Protein AF-A0A8X8BK39-F1 (afdb_monomer_lite)

InterPro domains:
  IPR001594 Palmitoyltransferase, DHHC domain [PF01529] (26-144)
  IPR039859 Palmitoyltransferase PFA4/ZDHHC16/ZDHHC20/ERF2-like [PTHR22883] (21-181)

Sequence (196 aa):
MLKTHKKRDVTLLSEEDTLCCCEYVDQHGQKNHVMACCCDCEELDQVCDRINNCVGQANHCAFLLTLFFFLMTSVYGIILTLGSICRGQSVLFALFYCPRVYDQYSSALCFTCTWYSTIVTAGVLHLFVIQLINVSYNVTEREARIALRQKTARKYLWGLIIDTGLYNLGFSHNWREFLTMSVSAFPSKLSLEDVV

pLDDT: mean 70.31, std 21.0, range [28.91, 97.0]

Secondary structure (DSSP, 8-state):
--------------------TTEEE-TTS-EEETTTTS---S-THHHHHHHHHT--TTTHHHHHHHHHHHHHHHHHHHHHHHHHHSTTS-HHHHHH--GGGGGSHHHHHHHHHHHHHHHHHHHHHHHHHHHHHHHHTT--HHHHHHHHHTT-PEEEGGGTEEE-SSS---HHHHHHHHHHHHHHHS-----TTS--

Structure (mmCIF, N/CA/C/O backbone):
data_AF-A0A8X8BK39-F1
#
_entry.id   AF-A0A8X8BK39-F1
#
loop_
_atom_site.group_PDB
_atom_site.id
_atom_site.type_symbol
_atom_site.label_atom_id
_atom_site.label_alt_id
_atom_site.label_comp_id
_atom_site.label_asym_id
_atom_site.label_entity_id
_atom_site.label_seq_id
_atom_site.pdbx_PDB_ins_code
_atom_site.Cartn_x
_atom_site.Cartn_y
_atom_site.Cartn_z
_atom_site.occupancy
_atom_site.B_iso_or_equiv
_atom_site.auth_seq_id
_atom_site.auth_comp_id
_atom_site.auth_asym_id
_atom_site.auth_atom_id
_atom_site.pdbx_PDB_model_num
ATOM 1 N N . MET A 1 1 ? 31.135 29.394 57.870 1.00 36.16 1 MET A N 1
ATOM 2 C CA . MET A 1 1 ? 30.561 28.636 56.741 1.00 36.16 1 MET A CA 1
ATOM 3 C C . MET A 1 1 ? 29.046 28.799 56.748 1.00 36.16 1 MET A C 1
ATOM 5 O O . MET A 1 1 ? 28.439 28.555 57.776 1.00 36.16 1 MET A O 1
ATOM 9 N N . LEU A 1 2 ? 28.517 29.276 55.615 1.00 36.62 2 LEU A N 1
ATOM 10 C CA . LEU A 1 2 ? 27.159 29.130 55.057 1.00 36.62 2 LEU A CA 1
ATOM 11 C C . LEU A 1 2 ? 25.902 29.425 55.921 1.00 36.62 2 LEU A C 1
ATOM 13 O O . LEU A 1 2 ? 25.409 28.584 56.661 1.00 36.62 2 LEU A O 1
ATOM 17 N N . LYS A 1 3 ? 25.394 30.656 55.704 1.00 33.38 3 LYS A N 1
ATOM 18 C CA . LYS A 1 3 ? 23.999 31.172 55.625 1.00 33.38 3 LYS A CA 1
ATOM 19 C C . LYS A 1 3 ? 22.874 30.237 56.120 1.00 33.38 3 LYS A C 1
ATOM 21 O O . LYS A 1 3 ? 22.632 29.201 55.522 1.00 33.38 3 LYS A O 1
ATOM 26 N N . THR A 1 4 ? 22.222 30.503 57.259 1.00 31.00 4 THR A N 1
ATOM 27 C CA . THR A 1 4 ? 21.077 31.425 57.517 1.00 31.00 4 THR A CA 1
ATOM 28 C C . THR A 1 4 ? 19.768 31.139 56.759 1.00 31.00 4 THR A C 1
ATOM 30 O O . THR A 1 4 ? 19.690 31.407 55.569 1.00 31.00 4 THR A O 1
ATOM 33 N N . HIS A 1 5 ? 18.741 30.759 57.543 1.00 31.53 5 HIS A N 1
ATOM 34 C CA . HIS A 1 5 ? 17.368 31.316 57.611 1.00 31.53 5 HIS A CA 1
ATOM 35 C C . HIS A 1 5 ? 16.492 31.341 56.332 1.00 31.53 5 HIS A C 1
ATOM 37 O O . HIS A 1 5 ? 16.869 31.918 55.329 1.00 31.53 5 HIS A O 1
ATOM 43 N N . LYS A 1 6 ? 15.295 30.731 56.274 1.00 34.25 6 LYS A N 1
ATOM 44 C CA . LYS A 1 6 ? 14.023 30.956 57.022 1.00 34.25 6 LYS A CA 1
ATOM 45 C C . LYS A 1 6 ? 12.941 31.528 56.080 1.00 34.25 6 LYS A C 1
ATOM 47 O O . LYS A 1 6 ? 12.906 32.722 55.838 1.00 34.25 6 LYS A O 1
ATOM 52 N N . LYS A 1 7 ? 12.019 30.654 55.660 1.00 39.25 7 LYS A N 1
ATOM 53 C CA . LYS A 1 7 ? 10.546 30.814 55.575 1.00 39.25 7 LYS A CA 1
ATOM 54 C C . LYS A 1 7 ? 9.969 32.215 55.247 1.00 39.25 7 LYS A C 1
ATOM 56 O O . LYS A 1 7 ? 9.829 33.018 56.175 1.00 39.25 7 LYS A O 1
ATOM 61 N N . ARG A 1 8 ? 9.430 32.413 54.031 1.00 32.84 8 ARG A N 1
ATOM 62 C CA . ARG A 1 8 ? 8.030 32.848 53.776 1.00 32.84 8 ARG A CA 1
ATOM 63 C C . ARG A 1 8 ? 7.672 32.921 52.283 1.00 32.84 8 ARG A C 1
ATOM 65 O O . ARG A 1 8 ? 8.540 33.043 51.437 1.00 32.84 8 ARG A O 1
ATOM 72 N N . ASP A 1 9 ? 6.369 32.809 52.089 1.00 42.69 9 ASP A N 1
ATOM 73 C CA . ASP A 1 9 ? 5.518 32.724 50.904 1.00 42.69 9 ASP A CA 1
ATOM 74 C C . ASP A 1 9 ? 5.487 33.995 50.015 1.00 42.69 9 ASP A C 1
ATOM 76 O O . ASP A 1 9 ? 5.831 35.082 50.483 1.00 42.69 9 ASP A O 1
ATOM 80 N N . VAL A 1 10 ? 4.916 33.814 48.813 1.00 37.22 10 VAL A N 1
ATOM 81 C CA . VAL A 1 10 ? 4.346 34.770 47.835 1.00 37.22 10 VAL A CA 1
ATOM 82 C C . VAL A 1 10 ? 5.212 35.186 46.624 1.00 37.22 10 VAL A C 1
ATOM 84 O O . VAL A 1 10 ? 6.304 35.733 46.766 1.00 37.22 10 VAL A O 1
ATOM 87 N N . THR A 1 11 ? 4.573 35.085 45.439 1.00 28.91 11 THR A N 1
ATOM 88 C CA . THR A 1 11 ? 4.842 35.714 44.112 1.00 28.91 11 THR A CA 1
ATOM 89 C C . THR A 1 11 ? 5.665 34.852 43.137 1.00 28.91 11 THR A C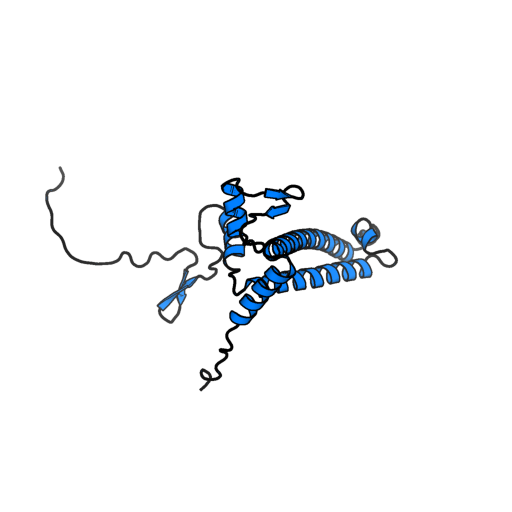 1
ATOM 91 O O . THR A 1 11 ? 6.872 34.724 43.282 1.00 28.91 11 THR A O 1
ATOM 94 N N . LEU A 1 12 ? 5.009 34.106 42.231 1.00 43.03 12 LEU A N 1
ATOM 95 C CA . LEU A 1 12 ? 4.824 34.480 40.811 1.00 43.03 12 LEU A CA 1
ATOM 96 C C . LEU A 1 12 ? 6.140 34.896 40.133 1.00 43.03 12 LEU A C 1
ATOM 98 O O . LEU A 1 12 ? 6.618 35.993 40.405 1.00 43.03 12 LEU A O 1
ATOM 102 N N . LEU A 1 13 ? 6.664 34.048 39.234 1.00 32.44 13 LEU A N 1
ATOM 103 C CA . LEU A 1 13 ? 7.029 34.377 37.842 1.00 32.44 13 LEU A CA 1
ATOM 104 C C . LEU A 1 13 ? 7.823 33.225 37.176 1.00 32.44 13 LEU A C 1
ATOM 106 O O . LEU A 1 13 ? 8.842 32.780 37.695 1.00 32.44 13 LEU A O 1
ATOM 110 N N . SER A 1 14 ? 7.321 32.822 36.001 1.00 30.62 14 SER A N 1
ATOM 111 C CA . SER A 1 14 ? 7.972 32.118 34.880 1.00 30.62 14 SER A CA 1
ATOM 112 C C . SER A 1 14 ? 8.456 30.666 35.060 1.00 30.62 14 SER A C 1
ATOM 114 O O . SER A 1 14 ? 9.654 30.403 35.069 1.00 30.62 14 SER A O 1
ATOM 116 N N . GLU A 1 15 ? 7.514 29.717 35.040 1.00 34.81 15 GLU A N 1
ATOM 117 C CA . GLU A 1 15 ? 7.699 28.413 34.361 1.00 34.81 15 GLU A CA 1
ATOM 118 C C . GLU A 1 15 ? 7.067 28.455 32.951 1.00 34.81 15 GLU A C 1
ATOM 120 O O . GLU A 1 15 ? 6.523 27.473 32.453 1.00 34.81 15 GLU A O 1
ATOM 125 N N . GLU A 1 16 ? 7.093 29.623 32.305 1.00 45.28 16 GLU A N 1
ATOM 126 C CA . GLU A 1 16 ? 6.725 29.765 30.899 1.00 45.28 16 GLU A CA 1
ATOM 127 C C . GLU A 1 16 ? 8.001 29.880 30.061 1.00 45.28 16 GLU A C 1
ATOM 129 O O . GLU A 1 16 ? 8.897 30.657 30.381 1.00 45.28 16 GLU A O 1
ATOM 134 N N . ASP A 1 17 ? 8.029 29.092 28.985 1.00 43.38 17 ASP A N 1
ATOM 135 C CA . ASP A 1 17 ? 8.936 29.170 27.833 1.00 43.38 17 ASP A CA 1
ATOM 136 C C . ASP A 1 17 ? 10.216 28.336 27.867 1.00 43.38 17 ASP A C 1
ATOM 138 O O . ASP A 1 17 ? 11.321 28.818 27.633 1.00 43.38 17 ASP A O 1
ATOM 142 N N . THR A 1 18 ? 10.053 27.017 27.992 1.00 45.38 18 THR A N 1
ATOM 143 C CA . THR A 1 18 ? 10.965 26.103 27.283 1.00 45.38 18 THR A CA 1
ATOM 144 C C . THR A 1 18 ? 10.217 25.513 26.087 1.00 45.38 18 THR A C 1
ATOM 146 O O . THR A 1 18 ? 9.320 24.698 26.270 1.00 45.38 18 THR A O 1
ATOM 149 N N . LEU A 1 19 ? 10.522 25.979 24.870 1.00 48.16 19 LEU A N 1
ATOM 150 C CA . LEU A 1 19 ? 9.971 25.413 23.630 1.00 48.16 19 LEU A CA 1
ATOM 151 C C . LEU A 1 19 ? 10.627 24.049 23.324 1.00 48.16 19 LEU A C 1
ATOM 153 O O . LEU A 1 19 ? 11.840 23.904 23.499 1.00 48.16 19 LEU A O 1
ATOM 157 N N . CYS A 1 20 ? 9.857 23.069 22.822 1.00 52.06 20 CYS A N 1
ATOM 158 C CA . CYS A 1 20 ? 10.411 21.826 22.240 1.00 52.06 20 CYS A CA 1
ATOM 159 C C . CYS A 1 20 ? 11.274 22.175 21.011 1.00 52.06 20 CYS A C 1
ATOM 161 O O . CYS A 1 20 ? 11.017 23.164 20.326 1.00 52.06 20 CYS A O 1
ATOM 163 N N . CYS A 1 21 ? 12.246 21.331 20.648 1.00 53.03 21 CYS A N 1
ATOM 164 C CA . CYS A 1 21 ? 13.162 21.546 19.511 1.00 53.03 21 CYS A CA 1
ATOM 165 C C . CYS A 1 21 ? 12.471 21.746 18.140 1.00 53.03 21 CYS A C 1
ATOM 167 O O . CYS A 1 21 ? 13.137 22.053 17.153 1.00 53.03 21 CYS A O 1
ATOM 169 N N . CYS A 1 22 ? 11.156 21.518 18.056 1.00 54.38 22 CYS A N 1
ATOM 170 C CA . CYS A 1 22 ? 10.346 21.636 16.844 1.00 54.38 22 CYS A CA 1
ATOM 171 C C . CYS A 1 22 ? 9.168 22.616 16.985 1.00 54.38 22 CYS A C 1
ATOM 173 O O . CYS A 1 22 ? 8.328 22.666 16.085 1.00 54.38 22 CYS A O 1
ATOM 175 N N . GLU A 1 23 ? 9.074 23.353 18.093 1.00 59.66 23 GLU A N 1
ATOM 176 C CA . GLU A 1 23 ? 8.097 24.428 18.284 1.00 59.66 23 GLU A CA 1
ATOM 177 C C . GLU A 1 23 ? 8.639 25.760 17.757 1.00 59.66 23 GLU A C 1
ATOM 179 O O . GLU A 1 23 ? 9.826 26.063 17.871 1.00 59.66 23 GLU A O 1
ATOM 184 N N . TYR A 1 24 ? 7.755 26.576 17.197 1.00 62.25 24 TYR A N 1
ATOM 185 C CA . TYR A 1 24 ? 7.993 27.966 16.843 1.00 62.25 24 TYR A CA 1
ATOM 186 C C . TYR A 1 24 ? 6.774 28.797 17.243 1.00 62.25 24 TYR A C 1
ATOM 188 O O . TYR A 1 24 ? 5.648 28.306 17.257 1.00 62.25 24 TYR A O 1
ATOM 196 N N . VAL A 1 25 ? 6.993 30.064 17.575 1.00 68.38 25 VAL A N 1
ATOM 197 C CA . VAL A 1 25 ? 5.898 31.002 17.830 1.00 68.38 25 VAL A CA 1
ATOM 198 C C . VAL A 1 25 ? 5.544 31.676 16.511 1.00 68.38 25 VAL A C 1
ATOM 200 O O . VAL A 1 25 ? 6.421 32.217 15.835 1.00 68.38 25 VAL A O 1
ATOM 203 N N . ASP A 1 26 ? 4.279 31.596 16.110 1.00 60.47 26 ASP A N 1
ATOM 204 C CA . ASP A 1 26 ? 3.797 32.282 14.920 1.00 60.47 26 ASP A CA 1
ATOM 205 C C . ASP A 1 26 ? 3.714 33.804 15.147 1.00 60.47 26 ASP A C 1
ATOM 207 O O . ASP A 1 26 ? 3.864 34.323 16.254 1.00 60.47 26 ASP A O 1
ATOM 211 N N . GLN A 1 27 ? 3.460 34.553 14.079 1.00 64.19 27 GLN A N 1
ATOM 212 C CA . GLN A 1 27 ? 3.324 36.014 14.135 1.00 64.19 27 GLN A CA 1
ATOM 213 C C . GLN A 1 27 ? 2.147 36.518 15.001 1.00 64.19 27 GLN A C 1
ATOM 215 O O . GLN A 1 27 ? 2.062 37.716 15.263 1.00 64.19 27 GLN A O 1
ATOM 220 N N . HIS A 1 28 ? 1.263 35.627 15.461 1.00 64.31 28 HIS A N 1
ATOM 221 C CA . HIS A 1 28 ? 0.149 35.913 16.368 1.00 64.31 28 HIS A CA 1
ATOM 222 C C . HIS A 1 28 ? 0.436 35.473 17.814 1.00 64.31 28 HIS A C 1
ATOM 224 O O . HIS A 1 28 ? -0.466 35.489 18.654 1.00 64.31 28 HIS A O 1
ATOM 230 N N . GLY A 1 29 ? 1.678 35.086 18.125 1.00 60.53 29 GLY A N 1
ATOM 231 C CA . GLY A 1 29 ? 2.077 34.681 19.470 1.00 60.53 29 GLY A CA 1
ATOM 232 C C . GLY A 1 29 ? 1.630 33.268 19.856 1.00 60.53 29 GLY A C 1
ATOM 233 O O . GLY A 1 29 ? 1.717 32.910 21.029 1.00 60.53 29 GLY A O 1
ATOM 234 N N . GLN A 1 30 ? 1.147 32.462 18.907 1.00 58.81 30 GLN A N 1
ATOM 235 C CA . GLN A 1 30 ? 0.718 31.085 19.152 1.00 58.81 30 GLN A CA 1
ATOM 236 C C . GLN A 1 30 ? 1.890 30.118 18.965 1.00 58.81 30 GLN A C 1
ATOM 238 O O . GLN A 1 30 ? 2.643 30.215 17.996 1.00 58.81 30 GLN A O 1
ATOM 243 N N . LYS A 1 31 ? 2.040 29.157 19.882 1.00 61.38 31 LYS A N 1
ATOM 244 C CA . LYS A 1 31 ? 3.043 28.089 19.773 1.00 61.38 31 LYS A CA 1
ATOM 245 C C . LYS A 1 31 ? 2.555 27.041 18.771 1.00 61.38 31 LYS A C 1
ATOM 247 O O . LYS A 1 31 ? 1.565 26.364 19.023 1.00 61.38 31 LYS A O 1
ATOM 252 N N . ASN A 1 32 ? 3.263 26.897 17.657 1.00 54.66 32 ASN A N 1
ATOM 253 C CA . ASN A 1 32 ? 3.009 25.898 16.624 1.00 54.66 32 ASN A CA 1
ATOM 254 C C . ASN A 1 32 ? 4.212 24.971 16.462 1.00 54.66 32 ASN A C 1
ATOM 256 O O . ASN A 1 32 ? 5.354 25.368 16.648 1.00 54.66 32 ASN A O 1
ATOM 260 N N . HIS A 1 33 ? 3.977 23.727 16.057 1.00 63.03 33 HIS A N 1
ATOM 261 C CA . HIS A 1 33 ? 5.058 22.794 15.746 1.00 63.03 33 HIS A CA 1
ATOM 262 C C . HIS A 1 33 ? 5.317 22.773 14.241 1.00 63.03 33 HIS A C 1
ATOM 264 O O . HIS A 1 33 ? 4.382 22.618 13.459 1.00 63.03 33 HIS A O 1
ATOM 270 N N . VAL A 1 34 ? 6.584 22.848 13.826 1.00 56.12 34 VAL A N 1
ATOM 271 C CA . VAL A 1 34 ? 6.980 22.709 12.410 1.00 56.12 34 VAL A CA 1
ATOM 272 C C . VAL A 1 34 ? 6.613 21.316 11.881 1.00 56.12 34 VAL A C 1
ATOM 274 O O . VAL A 1 34 ? 6.253 21.160 10.718 1.00 56.12 34 VAL A O 1
ATOM 277 N N . MET A 1 35 ? 6.673 20.299 12.750 1.00 49.22 35 MET A N 1
ATOM 278 C CA . MET A 1 35 ? 6.312 18.918 12.435 1.00 49.22 35 MET A CA 1
ATOM 279 C C . MET A 1 35 ? 5.846 18.200 13.710 1.00 49.22 35 MET A C 1
ATOM 281 O O . MET A 1 35 ? 6.615 17.499 14.368 1.00 49.22 35 MET A O 1
ATOM 285 N N . ALA A 1 36 ? 4.572 18.373 14.077 1.00 50.47 36 ALA A N 1
ATOM 286 C CA . ALA A 1 36 ? 3.986 17.784 15.290 1.00 50.47 36 ALA A CA 1
ATOM 287 C C . ALA A 1 36 ? 4.135 16.247 15.379 1.00 50.47 36 ALA A C 1
ATOM 289 O O . ALA A 1 36 ? 4.021 15.675 16.458 1.00 50.47 36 ALA A O 1
ATOM 290 N N . CYS A 1 37 ? 4.415 15.572 14.258 1.00 43.69 37 CYS A N 1
ATOM 291 C CA . CYS A 1 37 ? 4.621 14.126 14.189 1.00 43.69 37 CYS A CA 1
ATOM 292 C C . CYS A 1 37 ? 5.998 13.655 14.708 1.00 43.69 37 CYS A C 1
ATOM 294 O O . CYS A 1 37 ? 6.165 12.458 14.929 1.00 43.69 37 CYS A O 1
ATOM 296 N N . CYS A 1 38 ? 6.969 14.561 14.904 1.00 42.16 38 CYS A N 1
ATOM 297 C CA . CYS A 1 38 ? 8.367 14.199 15.185 1.00 42.16 38 CYS A CA 1
ATOM 298 C C . CYS A 1 38 ? 8.951 14.740 16.513 1.00 42.16 38 CYS A C 1
ATOM 300 O O . CYS A 1 38 ? 10.094 14.408 16.811 1.00 42.16 38 CYS A O 1
ATOM 302 N N . CYS A 1 39 ? 8.222 15.527 17.326 1.00 42.12 39 CYS A N 1
ATOM 303 C CA . CYS A 1 39 ? 8.638 15.847 18.715 1.00 42.12 39 CYS A CA 1
ATOM 304 C C . CYS A 1 39 ? 8.053 14.773 19.647 1.00 42.12 39 CYS A C 1
ATOM 306 O O . CYS A 1 39 ? 6.898 14.903 20.049 1.00 42.12 39 CYS A O 1
ATOM 308 N N . ASP A 1 40 ? 8.794 13.698 19.931 1.00 49.03 40 ASP A N 1
ATOM 309 C CA . ASP A 1 40 ? 9.107 13.344 21.324 1.00 49.03 40 ASP A CA 1
ATOM 310 C C . ASP A 1 40 ? 10.244 12.316 21.415 1.00 49.03 40 ASP A C 1
ATOM 312 O O . ASP A 1 40 ? 10.302 11.339 20.664 1.00 49.03 40 ASP A O 1
ATOM 316 N N . CYS A 1 41 ? 11.168 12.578 22.331 1.00 48.22 41 CYS A N 1
ATOM 317 C CA . CYS A 1 41 ? 12.395 11.827 22.545 1.00 48.22 41 CYS A CA 1
ATOM 318 C C . CYS A 1 41 ? 12.182 10.728 23.595 1.00 48.22 41 CYS A C 1
ATOM 320 O O . CYS A 1 41 ? 12.683 10.858 24.701 1.00 48.22 41 CYS A O 1
ATOM 322 N N . GLU A 1 42 ? 11.496 9.638 23.245 1.00 42.12 42 GLU A N 1
ATOM 323 C CA . GLU A 1 42 ? 11.753 8.292 23.786 1.00 42.12 42 GLU A CA 1
ATOM 324 C C . GLU A 1 42 ? 10.991 7.249 22.949 1.00 42.12 42 GLU A C 1
ATOM 326 O O . GLU A 1 42 ? 9.769 7.263 22.859 1.00 42.12 42 GLU A O 1
ATOM 331 N N . GLU A 1 43 ? 11.751 6.335 22.344 1.00 38.88 43 GLU A N 1
ATOM 332 C CA . GLU A 1 43 ? 11.295 5.086 21.718 1.00 38.88 43 GLU A CA 1
ATOM 333 C C . GLU A 1 43 ? 10.514 5.196 20.390 1.00 38.88 43 GLU A C 1
ATOM 335 O O . GLU A 1 43 ? 9.330 5.512 20.301 1.00 38.88 43 GLU A O 1
ATOM 340 N N . LEU A 1 44 ? 11.213 4.793 19.327 1.00 42.56 44 LEU A N 1
ATOM 341 C CA . LEU A 1 44 ? 10.793 4.638 17.929 1.00 42.56 44 LEU A CA 1
ATOM 342 C C . LEU A 1 44 ? 9.426 3.933 17.713 1.00 42.56 44 LEU A C 1
ATOM 344 O O . LEU A 1 44 ? 8.810 4.116 16.664 1.00 42.56 44 LEU A O 1
ATOM 348 N N . ASP A 1 45 ? 8.917 3.191 18.701 1.00 45.47 45 ASP A N 1
ATOM 349 C CA . ASP A 1 45 ? 7.595 2.547 18.678 1.00 45.47 45 ASP A CA 1
ATOM 350 C C . ASP A 1 45 ? 6.430 3.550 18.809 1.00 45.47 45 ASP A C 1
ATOM 352 O O . ASP A 1 45 ? 5.375 3.362 18.196 1.00 45.47 45 ASP A O 1
ATOM 356 N N . GLN A 1 46 ? 6.611 4.663 19.531 1.00 43.84 46 GLN A N 1
ATOM 357 C CA . GLN A 1 46 ? 5.565 5.683 19.685 1.00 43.84 46 GLN A CA 1
ATOM 358 C C . GLN A 1 46 ? 5.325 6.495 18.408 1.00 43.84 46 GLN A C 1
ATOM 360 O O . GLN A 1 46 ? 4.226 7.002 18.202 1.00 43.84 46 GLN A O 1
ATOM 365 N N . VAL A 1 47 ? 6.310 6.592 17.511 1.00 45.81 47 VAL A N 1
ATOM 366 C CA . VAL A 1 47 ? 6.150 7.280 16.218 1.00 45.81 47 VAL A CA 1
ATOM 367 C C . VAL A 1 47 ? 5.210 6.493 15.301 1.00 45.81 47 VAL A C 1
ATOM 369 O O . VAL A 1 47 ? 4.356 7.083 14.638 1.00 45.81 47 VAL A O 1
ATOM 372 N N . CYS A 1 48 ? 5.300 5.159 15.312 1.00 43.56 48 CYS A N 1
ATOM 373 C CA . CYS A 1 48 ? 4.375 4.297 14.574 1.00 43.56 48 CYS A CA 1
ATOM 374 C C . CYS A 1 48 ? 2.957 4.372 15.172 1.00 43.56 48 CYS A C 1
ATOM 376 O O . CYS A 1 48 ? 1.976 4.507 14.439 1.00 43.56 48 CYS A O 1
ATOM 378 N N . ASP A 1 49 ? 2.854 4.428 16.505 1.00 40.62 49 ASP A N 1
ATOM 379 C CA . ASP A 1 49 ? 1.590 4.675 17.208 1.00 40.62 49 ASP A CA 1
ATOM 380 C C . ASP A 1 49 ? 1.007 6.057 16.923 1.00 40.62 49 ASP A C 1
ATOM 382 O O . ASP A 1 49 ? -0.210 6.203 16.907 1.00 40.62 49 ASP A O 1
ATOM 386 N N . ARG A 1 50 ? 1.836 7.082 16.710 1.00 41.50 50 ARG A N 1
ATOM 387 C CA . ARG A 1 50 ? 1.398 8.466 16.481 1.00 41.50 50 ARG A CA 1
ATOM 388 C C . ARG A 1 50 ? 0.928 8.699 15.049 1.00 41.50 50 ARG A C 1
ATOM 390 O O . ARG A 1 50 ? -0.066 9.396 14.856 1.00 41.50 50 ARG A O 1
ATOM 397 N N . ILE A 1 51 ? 1.555 8.042 14.071 1.00 40.53 51 ILE A N 1
ATOM 398 C CA . ILE A 1 51 ? 1.043 7.983 12.694 1.00 40.53 51 ILE A CA 1
ATOM 399 C C . ILE A 1 51 ? -0.361 7.350 12.677 1.00 40.53 51 ILE A C 1
ATOM 401 O O . ILE A 1 51 ? -1.246 7.871 12.000 1.00 40.53 51 ILE A O 1
ATOM 405 N N . ASN A 1 52 ? -0.606 6.305 13.481 1.00 40.72 52 ASN A N 1
ATOM 406 C CA . ASN A 1 52 ? -1.938 5.697 13.622 1.00 40.72 52 ASN A CA 1
ATOM 407 C C . ASN A 1 52 ? -2.889 6.435 14.591 1.00 40.72 52 ASN A C 1
ATOM 409 O O . ASN A 1 52 ? -4.100 6.372 14.403 1.00 40.72 52 ASN A O 1
ATOM 413 N N . ASN A 1 53 ? -2.401 7.175 15.593 1.00 41.66 53 ASN A N 1
ATOM 414 C CA . ASN A 1 53 ? -3.247 7.923 16.544 1.00 41.66 53 ASN A CA 1
ATOM 415 C C . ASN A 1 53 ? -3.797 9.242 15.974 1.00 41.66 53 ASN A C 1
ATOM 417 O O . ASN A 1 53 ? -4.774 9.764 16.508 1.00 41.66 53 ASN A O 1
ATOM 421 N N . CYS A 1 54 ? -3.225 9.785 14.893 1.00 45.50 54 CYS A N 1
ATOM 422 C CA . CYS A 1 54 ? -3.828 10.911 14.165 1.00 45.50 54 CYS A CA 1
ATOM 423 C C . CYS A 1 54 ? -4.965 10.479 13.218 1.00 45.50 54 CYS A C 1
ATOM 425 O O . CYS A 1 54 ? -5.709 11.326 12.716 1.00 45.50 54 CYS A O 1
ATOM 427 N N . VAL A 1 55 ? -5.155 9.171 13.011 1.00 48.69 55 VAL A N 1
ATOM 428 C CA . VAL A 1 55 ? -6.320 8.613 12.319 1.00 48.69 55 VAL A CA 1
ATOM 429 C C . VAL A 1 55 ? -7.454 8.432 13.335 1.00 48.69 55 VAL A C 1
ATOM 431 O O . VAL A 1 55 ? -7.779 7.331 13.769 1.00 48.69 55 VAL A O 1
ATOM 434 N N . GLY A 1 56 ? -8.050 9.545 13.767 1.00 51.06 56 GLY A N 1
ATOM 435 C CA . GLY A 1 56 ? -9.254 9.508 14.602 1.00 51.06 56 GLY A CA 1
ATOM 436 C C . GLY A 1 56 ? -10.470 8.949 13.847 1.00 51.06 56 GLY A C 1
ATOM 437 O O . GLY A 1 56 ? -10.463 8.877 12.618 1.00 51.06 56 GLY A O 1
ATOM 438 N N . GLN A 1 57 ? -11.551 8.630 14.572 1.00 51.91 57 GLN A N 1
ATOM 439 C CA . GLN A 1 57 ? -12.828 8.131 14.018 1.00 51.91 57 GLN A CA 1
ATOM 440 C C . GLN A 1 57 ? -13.343 8.968 12.827 1.00 51.91 57 GLN A C 1
ATOM 442 O O . GLN A 1 57 ? -13.940 8.433 11.897 1.00 51.91 57 GLN A O 1
ATOM 447 N N . ALA A 1 58 ? -13.062 10.276 12.831 1.00 55.47 58 ALA A N 1
ATOM 448 C CA . ALA A 1 58 ? -13.425 11.208 11.764 1.00 55.47 58 ALA A CA 1
ATOM 449 C C . ALA A 1 58 ? -12.615 11.030 10.464 1.00 55.47 58 ALA A C 1
ATOM 451 O O . ALA A 1 58 ? -13.150 11.216 9.375 1.00 55.47 58 ALA A O 1
ATOM 452 N N . ASN A 1 59 ? -11.344 10.630 10.562 1.00 66.25 59 ASN A N 1
ATOM 453 C CA . ASN A 1 59 ? -10.419 10.545 9.427 1.00 66.25 59 ASN A CA 1
ATOM 454 C C . ASN A 1 59 ? -10.126 9.102 8.994 1.00 66.25 59 ASN A C 1
ATOM 456 O O . ASN A 1 59 ? -9.467 8.900 7.977 1.00 66.25 59 ASN A O 1
ATOM 460 N N . HIS A 1 60 ? -10.618 8.091 9.722 1.00 71.25 60 HIS A N 1
ATOM 461 C CA . HIS A 1 60 ? -10.360 6.677 9.413 1.00 71.25 60 HIS A CA 1
ATOM 462 C C . HIS A 1 60 ? -10.862 6.274 8.021 1.00 71.25 60 HIS A C 1
ATOM 464 O O . HIS A 1 60 ? -10.154 5.596 7.281 1.00 71.25 60 HIS A O 1
ATOM 470 N N . CYS A 1 61 ? -12.013 6.802 7.595 1.00 74.94 61 CYS A N 1
ATOM 471 C CA . CYS A 1 61 ? -12.515 6.615 6.231 1.00 74.94 61 CYS A CA 1
ATOM 472 C C . CYS 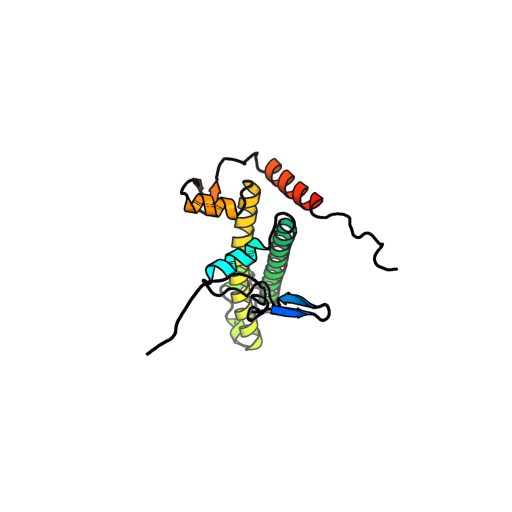A 1 61 ? -11.583 7.244 5.176 1.00 74.94 61 CYS A C 1
ATOM 474 O O . CYS A 1 61 ? -11.229 6.596 4.192 1.00 74.94 61 CYS A O 1
ATOM 476 N N . ALA A 1 62 ? -11.112 8.475 5.402 1.00 76.50 62 ALA A N 1
ATOM 477 C CA . ALA A 1 62 ? -10.170 9.144 4.503 1.00 76.50 62 ALA A CA 1
ATOM 478 C C . ALA A 1 62 ? -8.812 8.420 4.440 1.00 76.50 62 ALA A C 1
ATOM 480 O O . ALA A 1 62 ? -8.204 8.319 3.373 1.00 76.50 62 ALA A O 1
ATOM 481 N N . PHE A 1 63 ? -8.359 7.856 5.560 1.00 79.62 63 PHE A N 1
ATOM 482 C CA . PHE A 1 63 ? -7.161 7.025 5.625 1.00 79.62 63 PHE A CA 1
ATOM 483 C C . PHE A 1 63 ? -7.321 5.727 4.823 1.00 79.62 63 PHE A C 1
ATOM 485 O O . PHE A 1 63 ? -6.482 5.435 3.973 1.00 79.62 63 PHE A O 1
ATOM 492 N N . LEU A 1 64 ? -8.424 4.993 5.007 1.00 84.62 64 LEU A N 1
ATOM 493 C CA . LEU A 1 64 ? -8.738 3.799 4.212 1.00 84.62 64 LEU A CA 1
ATOM 494 C C . LEU A 1 64 ? -8.808 4.106 2.712 1.00 84.62 64 LEU A C 1
ATOM 496 O O . LEU A 1 64 ? -8.269 3.348 1.905 1.00 84.62 64 LEU A O 1
ATOM 500 N N . LEU A 1 65 ? -9.425 5.230 2.338 1.00 84.25 65 LEU 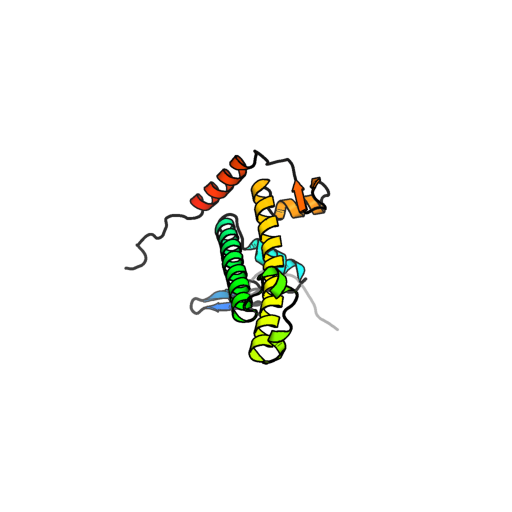A N 1
ATOM 501 C CA . LEU A 1 65 ? -9.465 5.693 0.951 1.00 84.25 65 LEU A CA 1
ATOM 502 C C . LEU A 1 65 ? -8.065 6.021 0.425 1.00 84.25 65 LEU A C 1
ATOM 504 O O . LEU A 1 65 ? -7.729 5.632 -0.689 1.00 84.25 65 LEU A O 1
ATOM 508 N N . THR A 1 66 ? -7.224 6.676 1.225 1.00 85.94 66 THR A N 1
ATOM 509 C CA . THR A 1 66 ? -5.835 6.979 0.851 1.00 85.94 66 THR A CA 1
ATOM 510 C C . THR A 1 66 ? -5.038 5.700 0.614 1.00 85.94 66 THR A C 1
ATOM 512 O O . THR A 1 66 ? -4.372 5.583 -0.412 1.00 85.94 66 THR A O 1
ATOM 515 N N . LEU A 1 67 ? -5.150 4.713 1.510 1.00 88.56 67 LEU A N 1
ATOM 516 C CA . LEU A 1 67 ? -4.523 3.402 1.334 1.00 88.56 67 LEU A CA 1
ATOM 517 C C . LEU A 1 67 ? -5.023 2.714 0.060 1.00 88.56 67 LEU A C 1
ATOM 519 O O . LEU A 1 67 ? -4.219 2.207 -0.719 1.00 88.56 67 LEU A O 1
ATOM 523 N N . PHE A 1 68 ? -6.333 2.745 -0.193 1.00 90.31 68 PHE A N 1
ATOM 524 C CA . PHE A 1 68 ? -6.920 2.184 -1.406 1.00 90.31 68 PHE A CA 1
ATOM 525 C C . PHE A 1 68 ? -6.364 2.848 -2.676 1.00 90.31 68 PHE A C 1
ATOM 527 O O . PHE A 1 68 ? -5.871 2.158 -3.568 1.00 90.31 68 PHE A O 1
ATOM 534 N N . PHE A 1 69 ? -6.375 4.180 -2.758 1.00 91.06 69 PHE A N 1
ATOM 535 C CA . PHE A 1 69 ? -5.853 4.900 -3.922 1.00 91.06 69 PHE A CA 1
ATOM 536 C C . PHE A 1 69 ? -4.341 4.720 -4.095 1.00 91.06 69 PHE A C 1
ATOM 538 O O . PHE A 1 69 ? -3.868 4.558 -5.222 1.00 91.06 69 PHE A O 1
ATOM 545 N N . PHE A 1 70 ? -3.576 4.687 -3.004 1.00 92.38 70 PHE A N 1
ATOM 546 C CA . PHE A 1 70 ? -2.146 4.396 -3.049 1.00 92.38 70 PHE A CA 1
ATOM 547 C C . PHE A 1 70 ? -1.874 2.997 -3.616 1.00 92.38 70 PHE A C 1
ATOM 549 O O . PHE A 1 70 ? -1.004 2.834 -4.472 1.00 92.38 70 PHE A O 1
ATOM 556 N N . LEU A 1 71 ? -2.641 1.987 -3.194 1.00 9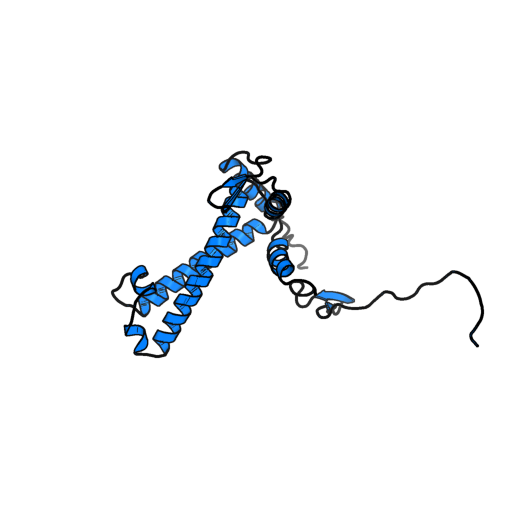6.12 71 LEU A N 1
ATOM 557 C CA . LEU A 1 71 ? -2.525 0.626 -3.718 1.00 96.12 71 LEU A CA 1
ATOM 558 C C . LEU A 1 71 ? -2.867 0.567 -5.206 1.00 96.12 71 LEU A C 1
ATOM 560 O O . LEU A 1 71 ? -2.098 0.007 -5.984 1.00 96.12 71 LEU A O 1
ATOM 564 N N . MET A 1 72 ? -3.973 1.188 -5.618 1.00 95.69 72 MET A N 1
ATOM 565 C CA . MET A 1 72 ? -4.385 1.213 -7.023 1.00 95.69 72 MET A CA 1
ATOM 566 C C . MET A 1 72 ? -3.338 1.887 -7.915 1.00 95.69 72 MET A C 1
ATOM 568 O O . MET A 1 72 ? -2.970 1.342 -8.956 1.00 95.69 72 MET A O 1
ATOM 572 N N . THR A 1 73 ? -2.820 3.046 -7.501 1.00 95.38 73 THR A N 1
ATOM 573 C CA . THR A 1 73 ? -1.799 3.780 -8.264 1.00 95.38 73 THR A CA 1
ATOM 574 C C . THR A 1 73 ? -0.468 3.034 -8.309 1.00 95.38 73 THR A C 1
ATOM 576 O O . THR A 1 73 ? 0.135 2.939 -9.377 1.00 95.38 73 THR A O 1
ATOM 579 N N . SER A 1 74 ? -0.039 2.437 -7.195 1.00 96.25 74 SER A N 1
ATOM 580 C CA . SER A 1 74 ? 1.208 1.667 -7.133 1.00 96.25 74 SER A CA 1
ATOM 581 C C . SER A 1 74 ? 1.143 0.404 -7.991 1.00 96.25 74 SER A C 1
ATOM 583 O O . SER A 1 74 ? 2.054 0.149 -8.778 1.00 96.25 74 SER A O 1
ATOM 585 N N . VAL A 1 75 ? 0.043 -0.355 -7.918 1.00 96.81 75 VAL A N 1
ATOM 586 C CA . VAL A 1 75 ? -0.176 -1.542 -8.762 1.00 96.81 75 VAL A CA 1
ATOM 587 C C . VAL A 1 75 ? -0.204 -1.156 -10.240 1.00 96.81 75 VAL A C 1
ATOM 589 O O . VAL A 1 75 ? 0.459 -1.799 -11.054 1.00 96.81 75 VAL A O 1
ATOM 592 N N . TYR A 1 76 ? -0.910 -0.079 -10.593 1.00 97.00 76 TYR A N 1
ATOM 593 C CA . TYR A 1 76 ? -0.939 0.424 -11.965 1.00 97.00 76 TYR A CA 1
ATOM 594 C C . TYR A 1 76 ? 0.457 0.833 -12.459 1.00 97.00 76 TYR A C 1
ATOM 596 O O . TYR A 1 76 ? 0.854 0.448 -13.558 1.00 97.00 76 TYR A O 1
ATOM 604 N N . GLY A 1 77 ? 1.233 1.538 -11.631 1.00 96.69 77 GLY A N 1
ATOM 605 C CA . GLY A 1 77 ? 2.613 1.914 -11.934 1.00 96.69 77 GLY A CA 1
ATOM 606 C C . GLY A 1 77 ? 3.525 0.704 -12.157 1.00 96.69 77 GLY A C 1
ATOM 607 O O . GLY A 1 77 ? 4.266 0.674 -13.136 1.00 96.69 77 GLY A O 1
ATOM 608 N N . ILE A 1 78 ? 3.430 -0.326 -11.311 1.00 96.81 78 ILE A N 1
ATOM 609 C CA . ILE A 1 78 ? 4.192 -1.578 -11.462 1.00 96.81 78 ILE A CA 1
ATOM 610 C C . ILE A 1 78 ? 3.839 -2.273 -12.785 1.00 96.81 78 ILE A C 1
ATOM 612 O O . ILE A 1 78 ? 4.735 -2.664 -13.536 1.00 96.81 78 ILE A O 1
ATOM 616 N N . ILE A 1 79 ? 2.544 -2.389 -13.099 1.00 96.19 79 ILE A N 1
ATOM 617 C CA . ILE A 1 79 ? 2.058 -3.010 -14.340 1.00 96.19 79 ILE A CA 1
ATOM 618 C C . ILE A 1 79 ? 2.571 -2.252 -15.567 1.00 96.19 79 ILE A C 1
ATOM 620 O O . ILE A 1 79 ? 3.092 -2.874 -16.496 1.00 96.19 79 ILE A O 1
ATOM 624 N N . LEU A 1 80 ? 2.449 -0.922 -15.573 1.00 96.62 80 LEU A N 1
ATOM 625 C CA . LEU A 1 80 ? 2.914 -0.084 -16.677 1.00 96.62 80 LEU A CA 1
ATOM 626 C C . LEU A 1 80 ? 4.425 -0.186 -16.874 1.00 96.62 80 LEU A C 1
ATOM 628 O O . LEU A 1 80 ? 4.884 -0.392 -18.000 1.00 96.62 80 LEU A O 1
ATOM 632 N N . THR A 1 81 ? 5.201 -0.066 -15.796 1.00 96.25 81 THR A N 1
ATOM 633 C CA . THR A 1 81 ? 6.662 -0.103 -15.880 1.00 96.25 81 THR A CA 1
ATOM 634 C C . THR A 1 81 ? 7.134 -1.457 -16.400 1.00 96.25 81 THR A C 1
ATOM 636 O O . THR A 1 81 ? 7.871 -1.497 -17.388 1.00 96.25 81 THR A O 1
ATOM 639 N N . LEU A 1 82 ? 6.638 -2.569 -15.845 1.00 95.31 82 LEU A N 1
ATOM 640 C CA . LEU A 1 82 ? 6.981 -3.913 -16.328 1.00 95.31 82 LEU A CA 1
ATOM 641 C C . LEU A 1 82 ? 6.533 -4.144 -17.771 1.00 95.31 82 LEU A C 1
ATOM 643 O O . LEU A 1 82 ? 7.303 -4.680 -18.563 1.00 95.31 82 LEU A O 1
ATOM 647 N N . GLY A 1 83 ? 5.333 -3.695 -18.145 1.00 93.81 83 GLY A N 1
ATOM 648 C CA . GLY A 1 83 ? 4.847 -3.800 -19.521 1.00 93.81 83 GLY A CA 1
ATOM 649 C C . GLY A 1 83 ? 5.695 -3.008 -20.523 1.00 93.81 83 GLY A C 1
ATOM 650 O O . GLY A 1 83 ? 5.847 -3.425 -21.674 1.00 93.81 83 GLY A O 1
ATOM 651 N N . SER A 1 84 ? 6.282 -1.886 -20.094 1.00 93.94 84 SER A N 1
ATOM 652 C CA . SER A 1 84 ? 7.132 -1.056 -20.952 1.00 93.94 84 SER A CA 1
ATOM 653 C C . SER A 1 84 ? 8.533 -1.640 -21.160 1.00 93.94 84 SER A C 1
ATOM 655 O O . SER A 1 84 ? 9.021 -1.636 -22.292 1.00 93.94 84 SER A O 1
ATOM 657 N N . ILE A 1 85 ? 9.155 -2.176 -20.103 1.00 94.50 85 ILE A N 1
ATOM 658 C CA . ILE A 1 85 ? 10.547 -2.652 -20.136 1.00 94.50 85 ILE A CA 1
ATOM 659 C C . ILE A 1 85 ? 10.616 -4.128 -20.570 1.00 94.50 85 ILE A C 1
ATOM 661 O O . ILE A 1 85 ? 11.501 -4.512 -21.333 1.00 94.50 85 ILE A O 1
ATOM 665 N N . CYS A 1 86 ? 9.652 -4.956 -20.158 1.00 92.81 86 CYS A N 1
ATOM 666 C CA . CYS A 1 86 ? 9.605 -6.398 -20.426 1.00 92.81 86 CYS A CA 1
ATOM 667 C C . CYS A 1 86 ? 8.503 -6.747 -21.436 1.00 92.81 86 CYS A C 1
ATOM 669 O O . CYS A 1 86 ? 7.550 -7.474 -21.146 1.00 92.81 86 CYS A O 1
ATOM 671 N N . ARG A 1 87 ? 8.633 -6.220 -22.660 1.00 89.50 87 ARG A N 1
ATOM 672 C CA . ARG A 1 87 ? 7.659 -6.457 -23.738 1.00 89.50 87 ARG A CA 1
ATOM 673 C C . ARG A 1 87 ? 7.525 -7.947 -24.076 1.00 89.50 87 ARG A C 1
ATOM 675 O O . ARG A 1 87 ? 8.518 -8.625 -24.330 1.00 89.50 87 ARG A O 1
ATOM 682 N N . GLY A 1 88 ? 6.279 -8.420 -24.158 1.00 86.25 88 GLY A N 1
ATOM 683 C CA . GLY A 1 88 ? 5.936 -9.776 -24.610 1.00 86.25 88 GLY A CA 1
ATOM 684 C C . GLY A 1 88 ? 5.930 -10.854 -23.521 1.00 86.25 88 GLY A C 1
ATOM 685 O O . GLY A 1 88 ? 5.686 -12.015 -23.835 1.00 86.25 88 GLY A O 1
ATOM 686 N N . GLN A 1 89 ? 6.168 -10.495 -22.257 1.00 89.38 89 GLN A N 1
ATOM 687 C CA . GLN A 1 89 ? 6.027 -11.397 -21.111 1.00 89.38 89 GLN A CA 1
ATOM 688 C C . GLN A 1 89 ? 4.819 -11.009 -20.255 1.00 89.38 89 GLN A C 1
ATOM 690 O O . GLN A 1 89 ? 4.363 -9.866 -20.270 1.00 89.38 89 GLN A O 1
ATOM 695 N N . SER A 1 90 ? 4.291 -11.970 -19.493 1.00 92.06 90 SER A N 1
ATOM 696 C CA . SER A 1 90 ? 3.289 -11.654 -18.474 1.00 92.06 90 SER A CA 1
ATOM 697 C C . SER A 1 90 ? 3.927 -10.812 -17.366 1.00 92.06 90 SER A C 1
ATOM 699 O O . SER A 1 90 ? 5.065 -11.062 -16.973 1.00 92.06 90 SER A O 1
ATOM 701 N N . VAL A 1 91 ? 3.188 -9.836 -16.836 1.00 91.50 91 VAL A N 1
ATOM 702 C CA . VAL A 1 91 ? 3.678 -8.925 -15.784 1.00 91.50 91 VAL A CA 1
ATOM 703 C C . VAL A 1 91 ? 4.155 -9.696 -14.549 1.00 91.50 91 VAL A C 1
ATOM 705 O O . VAL A 1 91 ? 5.184 -9.360 -13.975 1.00 91.50 91 VAL A O 1
ATOM 708 N N . LEU A 1 92 ? 3.450 -10.772 -14.180 1.00 91.25 92 LEU A N 1
ATOM 709 C CA . LEU A 1 92 ? 3.829 -11.623 -13.051 1.00 91.25 92 LEU A CA 1
ATOM 710 C C . LEU A 1 92 ? 5.185 -12.292 -13.265 1.00 91.25 92 LEU A C 1
ATOM 712 O O . LEU A 1 92 ? 6.008 -12.288 -12.361 1.00 91.25 92 LEU A O 1
ATOM 716 N N . PHE A 1 93 ? 5.440 -12.844 -14.452 1.00 92.88 93 PHE A N 1
ATOM 717 C CA . PHE A 1 93 ? 6.736 -13.449 -14.749 1.00 92.88 93 PHE A CA 1
ATOM 718 C C . PHE A 1 93 ? 7.836 -12.388 -14.851 1.00 92.88 93 PHE A C 1
ATOM 720 O O . PHE A 1 93 ? 8.912 -12.559 -14.280 1.00 92.88 93 PHE A O 1
ATOM 727 N N . ALA A 1 94 ? 7.533 -11.267 -15.512 1.00 92.38 94 ALA A N 1
ATOM 728 C CA . ALA A 1 94 ? 8.447 -10.144 -15.668 1.00 92.38 94 ALA A CA 1
ATOM 729 C C . ALA A 1 94 ? 8.903 -9.572 -14.318 1.00 92.38 94 ALA A C 1
ATOM 731 O O . ALA A 1 94 ? 10.058 -9.182 -14.199 1.00 92.38 94 ALA A O 1
ATOM 732 N N . LEU A 1 95 ? 8.039 -9.573 -13.295 1.00 94.12 95 LEU A N 1
ATOM 733 C CA . LEU A 1 95 ? 8.377 -9.134 -11.939 1.00 94.12 95 LEU A CA 1
ATOM 734 C C . LEU A 1 95 ? 9.512 -9.960 -11.309 1.00 94.12 95 LEU A C 1
ATOM 736 O O . LEU A 1 95 ? 10.320 -9.414 -10.562 1.00 94.12 95 LEU A O 1
ATOM 740 N N . PHE A 1 96 ? 9.575 -11.262 -11.598 1.00 93.69 96 PHE A N 1
ATOM 741 C CA . PHE A 1 96 ? 10.587 -12.153 -11.026 1.00 93.69 96 PHE A CA 1
ATOM 742 C C . PHE A 1 96 ? 11.815 -12.311 -11.919 1.00 93.69 96 PHE A C 1
ATOM 744 O O . PHE A 1 96 ? 12.916 -12.517 -11.408 1.00 93.69 96 PHE A O 1
ATOM 751 N N . TYR A 1 97 ? 11.647 -12.253 -13.243 1.00 92.50 97 TYR A N 1
ATOM 752 C CA . TYR A 1 97 ? 12.735 -12.538 -14.167 1.00 92.50 97 TYR A CA 1
ATOM 753 C C . TYR A 1 97 ? 12.590 -11.817 -15.509 1.00 92.50 97 TYR A C 1
ATOM 755 O O . TYR A 1 97 ? 11.737 -12.152 -16.330 1.00 92.50 97 TYR A O 1
ATOM 763 N N . CYS A 1 98 ? 13.492 -10.868 -15.766 1.00 92.94 98 CYS A N 1
ATOM 764 C CA . CYS A 1 98 ? 13.590 -10.167 -17.042 1.00 92.94 98 CYS A CA 1
ATOM 765 C C . CYS A 1 98 ? 15.043 -9.703 -17.285 1.00 92.94 98 CYS A C 1
ATOM 767 O O . CYS A 1 98 ? 15.398 -8.572 -16.976 1.00 92.94 98 CYS A O 1
ATOM 769 N N . PRO A 1 99 ? 15.934 -10.558 -17.816 1.00 91.88 99 PRO A N 1
ATOM 770 C CA . PRO A 1 99 ? 17.370 -10.257 -17.902 1.00 91.88 99 PRO A CA 1
ATOM 771 C C . PRO A 1 99 ? 17.717 -9.167 -18.930 1.00 91.88 99 PRO A C 1
ATOM 773 O O . PRO A 1 99 ? 18.724 -8.483 -18.788 1.00 91.88 99 PRO A O 1
ATOM 776 N N . ARG A 1 100 ? 16.872 -8.962 -19.949 1.00 89.19 100 ARG A N 1
ATOM 777 C CA . ARG A 1 100 ? 17.095 -7.967 -21.016 1.00 89.19 100 ARG A CA 1
ATOM 778 C C . ARG A 1 100 ? 17.102 -6.518 -20.502 1.00 89.19 100 ARG A C 1
ATOM 780 O O . ARG A 1 100 ? 17.610 -5.629 -21.173 1.00 89.19 100 ARG A O 1
ATOM 787 N N . VAL A 1 101 ? 16.567 -6.262 -19.306 1.00 94.00 101 VAL A N 1
ATOM 788 C CA . VAL A 1 101 ? 16.550 -4.912 -18.716 1.00 94.00 101 VAL A CA 1
ATOM 789 C C . VAL A 1 101 ? 17.945 -4.401 -18.353 1.00 94.00 101 VAL A C 1
ATOM 791 O O . VAL A 1 101 ? 18.121 -3.195 -18.215 1.00 94.00 101 VAL A O 1
ATOM 794 N N . TYR A 1 102 ? 18.931 -5.295 -18.217 1.00 93.44 102 TYR A N 1
ATOM 795 C CA . TYR A 1 102 ? 20.297 -4.947 -17.825 1.00 93.44 102 TYR A CA 1
ATOM 796 C C . TYR A 1 102 ? 21.178 -4.470 -18.988 1.00 93.44 102 TYR A C 1
ATOM 798 O O . TYR A 1 102 ? 22.283 -3.993 -18.743 1.00 93.44 102 TYR A O 1
ATOM 806 N N . ASP A 1 103 ? 20.682 -4.516 -20.229 1.00 93.75 103 ASP A N 1
ATOM 807 C CA . ASP A 1 103 ? 21.402 -4.001 -21.404 1.00 93.75 103 ASP A CA 1
ATOM 808 C C . ASP A 1 103 ? 21.529 -2.465 -21.382 1.00 93.75 103 ASP A C 1
ATOM 810 O O . ASP A 1 103 ? 22.413 -1.891 -22.017 1.00 93.75 103 ASP A O 1
ATOM 814 N N . GLN A 1 104 ? 20.641 -1.778 -20.654 1.00 94.44 104 GLN A N 1
ATOM 815 C CA . GLN A 1 104 ? 20.627 -0.322 -20.519 1.00 94.44 104 GLN A CA 1
ATOM 816 C C . GLN A 1 104 ? 20.475 0.083 -19.052 1.00 94.44 104 GLN A C 1
ATOM 818 O O . GLN A 1 104 ? 19.573 -0.386 -18.359 1.00 94.44 104 GLN A O 1
ATOM 823 N N . TYR A 1 105 ? 21.298 1.032 -18.595 1.00 95.12 105 TYR A N 1
ATOM 824 C CA . TYR A 1 105 ? 21.261 1.519 -17.211 1.00 95.12 105 TYR A CA 1
ATOM 825 C C . TYR A 1 105 ? 19.893 2.083 -16.798 1.00 95.12 105 TYR A C 1
ATOM 827 O O . TYR A 1 105 ? 19.445 1.846 -15.680 1.00 95.12 105 TYR A O 1
ATOM 835 N N . SER A 1 106 ? 19.204 2.794 -17.696 1.00 95.38 106 SER A N 1
ATOM 836 C CA . SER A 1 106 ? 17.866 3.346 -17.439 1.00 95.38 106 SER A CA 1
ATOM 837 C C . SER A 1 106 ? 16.844 2.249 -17.125 1.00 95.38 106 SER A C 1
ATOM 839 O O . SER A 1 106 ? 16.168 2.302 -16.101 1.00 95.38 106 SER A O 1
ATOM 841 N N . SER A 1 107 ? 16.782 1.218 -17.968 1.00 94.25 107 SER A N 1
ATOM 842 C CA . SER A 1 107 ? 15.888 0.066 -17.815 1.00 94.25 107 SER A CA 1
ATOM 843 C C . SER A 1 107 ? 16.193 -0.737 -16.548 1.00 94.25 107 SER A C 1
ATOM 845 O O . SER A 1 107 ? 15.269 -1.131 -15.834 1.00 94.25 107 SER A O 1
ATOM 847 N N . ALA A 1 108 ? 17.475 -0.911 -16.214 1.00 95.62 108 ALA A N 1
ATOM 848 C CA . ALA A 1 108 ? 17.904 -1.576 -14.986 1.00 95.62 108 ALA A CA 1
ATOM 849 C C . ALA A 1 108 ? 17.470 -0.810 -13.720 1.00 95.62 108 ALA A C 1
ATOM 851 O O . ALA A 1 108 ? 16.988 -1.418 -12.759 1.00 95.62 108 ALA A O 1
ATOM 852 N N . LEU A 1 109 ? 17.587 0.525 -13.722 1.00 95.69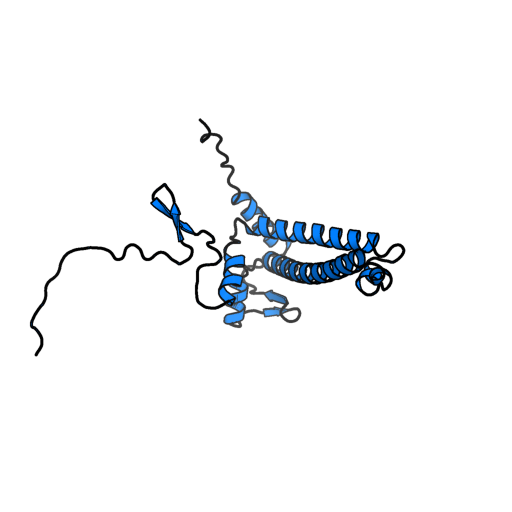 109 LEU A N 1
ATOM 853 C CA . LEU A 1 109 ? 17.124 1.375 -12.620 1.00 95.69 109 LEU A CA 1
ATOM 854 C C . LEU A 1 109 ? 15.602 1.321 -12.466 1.00 95.69 109 LEU A C 1
ATOM 856 O O . LEU A 1 109 ? 15.108 1.154 -11.351 1.00 95.69 109 LEU A O 1
ATOM 860 N N . CYS A 1 110 ? 14.852 1.405 -13.566 1.00 95.88 110 CYS A N 1
ATOM 861 C CA . CYS A 1 110 ? 13.394 1.310 -13.526 1.00 95.88 110 CYS A CA 1
ATOM 862 C C . CYS A 1 110 ? 12.916 -0.071 -13.042 1.00 95.88 110 CYS A C 1
ATOM 864 O O . CYS A 1 110 ? 11.970 -0.148 -12.254 1.00 95.88 110 CYS A O 1
ATOM 866 N N . PHE A 1 111 ? 13.587 -1.154 -13.445 1.00 95.94 111 PHE A N 1
ATOM 867 C CA . PHE A 1 111 ? 13.301 -2.503 -12.949 1.00 95.94 111 PHE A CA 1
ATOM 868 C C . PHE A 1 111 ? 13.570 -2.626 -11.441 1.00 95.94 111 PHE A C 1
ATOM 870 O O . PHE A 1 111 ? 12.724 -3.107 -10.688 1.00 95.94 111 PHE A O 1
ATOM 877 N N . THR A 1 112 ? 14.702 -2.095 -10.976 1.00 95.88 112 THR A N 1
ATOM 878 C CA . THR A 1 112 ? 15.060 -2.071 -9.550 1.00 95.88 112 THR A CA 1
ATOM 879 C C . THR A 1 112 ? 14.056 -1.255 -8.726 1.00 95.88 112 THR A C 1
ATOM 881 O O . THR A 1 112 ? 13.585 -1.710 -7.685 1.00 95.88 112 THR A O 1
ATOM 884 N N . CYS A 1 113 ? 13.662 -0.075 -9.213 1.00 95.88 113 CYS A N 1
ATOM 885 C CA . CYS A 1 113 ? 12.635 0.760 -8.588 1.00 95.88 113 CYS A CA 1
ATOM 886 C C . CYS A 1 113 ? 11.295 0.023 -8.491 1.00 95.88 113 CYS A C 1
ATOM 888 O O . CYS A 1 113 ? 10.686 0.006 -7.427 1.00 95.88 113 CYS A O 1
ATOM 890 N N . THR A 1 114 ? 10.888 -0.668 -9.558 1.00 97.00 114 THR A N 1
ATOM 891 C CA . THR A 1 114 ? 9.665 -1.483 -9.574 1.00 97.00 114 THR A CA 1
ATOM 892 C C . THR A 1 114 ? 9.675 -2.546 -8.478 1.00 97.00 114 THR A C 1
ATOM 894 O O . THR A 1 114 ? 8.650 -2.786 -7.836 1.00 97.00 114 THR A O 1
ATOM 897 N N . TRP A 1 115 ? 10.827 -3.165 -8.221 1.00 96.38 115 TRP A N 1
ATOM 898 C CA . TRP A 1 115 ? 10.951 -4.170 -7.170 1.00 96.38 115 TRP A CA 1
ATOM 899 C C . TRP A 1 115 ? 10.777 -3.562 -5.773 1.00 96.38 115 TRP A C 1
ATOM 901 O O . TRP A 1 115 ? 9.976 -4.061 -4.981 1.00 96.38 115 TRP A O 1
ATOM 911 N N . TYR A 1 116 ? 11.414 -2.419 -5.499 1.00 96.88 116 TYR A N 1
ATOM 912 C CA . TYR A 1 116 ? 11.191 -1.677 -4.252 1.00 96.88 116 TYR A CA 1
ATOM 913 C C . TYR A 1 116 ? 9.739 -1.213 -4.101 1.00 96.88 116 TYR A C 1
ATOM 915 O O . TYR A 1 116 ? 9.140 -1.401 -3.041 1.00 96.88 116 TYR A O 1
ATOM 923 N N . SER A 1 117 ? 9.134 -0.680 -5.165 1.00 96.69 117 SER A N 1
ATOM 924 C CA . SER A 1 117 ? 7.718 -0.310 -5.180 1.00 96.69 117 SER A CA 1
ATOM 925 C C . SER A 1 117 ? 6.815 -1.509 -4.897 1.00 96.69 117 SER A C 1
ATOM 927 O O . SER A 1 117 ? 5.822 -1.360 -4.192 1.00 96.69 117 SER A O 1
ATOM 929 N N . THR A 1 118 ? 7.166 -2.707 -5.370 1.00 96.75 118 THR A N 1
ATOM 930 C CA . THR A 1 118 ? 6.417 -3.942 -5.087 1.00 96.75 118 THR A CA 1
ATOM 931 C C . THR A 1 118 ? 6.480 -4.310 -3.605 1.00 96.75 118 THR A C 1
ATOM 933 O O . THR A 1 118 ? 5.448 -4.624 -3.016 1.00 96.75 118 THR A O 1
ATOM 936 N N . ILE A 1 119 ? 7.658 -4.218 -2.978 1.00 96.00 119 ILE A N 1
ATOM 937 C CA . ILE A 1 119 ? 7.831 -4.482 -1.539 1.00 96.00 119 ILE A CA 1
ATOM 938 C C . ILE A 1 119 ? 6.996 -3.499 -0.709 1.00 96.00 119 ILE A C 1
ATOM 940 O O . ILE A 1 119 ? 6.249 -3.914 0.177 1.00 96.00 119 ILE A O 1
ATOM 944 N N . VAL A 1 120 ? 7.069 -2.203 -1.029 1.00 95.38 120 VAL A N 1
ATOM 945 C CA . VAL A 1 120 ? 6.274 -1.169 -0.349 1.00 95.38 120 VAL A CA 1
ATOM 946 C C . VAL A 1 120 ? 4.778 -1.414 -0.552 1.00 95.38 120 VAL A C 1
ATOM 948 O O . VAL A 1 120 ? 4.019 -1.393 0.413 1.00 95.38 120 VAL A O 1
ATOM 951 N N . THR A 1 121 ? 4.350 -1.721 -1.779 1.00 95.12 121 THR A N 1
ATOM 952 C CA . THR A 1 121 ? 2.945 -2.029 -2.098 1.00 95.12 121 THR A CA 1
ATOM 953 C C . THR A 1 121 ? 2.442 -3.230 -1.299 1.00 95.12 121 THR A C 1
ATOM 955 O O . THR A 1 121 ? 1.335 -3.184 -0.771 1.00 95.12 121 THR A O 1
ATOM 958 N N . ALA A 1 122 ? 3.252 -4.282 -1.147 1.00 94.88 122 ALA A N 1
ATOM 959 C CA . ALA A 1 122 ? 2.902 -5.445 -0.334 1.00 94.88 122 ALA A CA 1
ATOM 960 C C . ALA A 1 122 ? 2.748 -5.088 1.157 1.00 94.88 122 ALA A C 1
ATOM 962 O O . ALA A 1 122 ? 1.793 -5.529 1.798 1.00 94.88 122 ALA A O 1
ATOM 963 N N . GLY A 1 123 ? 3.637 -4.249 1.700 1.00 92.06 123 GLY A N 1
ATOM 964 C CA . GLY A 1 123 ? 3.524 -3.742 3.071 1.00 92.06 123 GLY A CA 1
ATOM 965 C C . GLY A 1 123 ? 2.261 -2.903 3.288 1.00 92.06 123 GLY A C 1
ATOM 966 O O . GLY A 1 123 ? 1.525 -3.120 4.250 1.00 92.06 123 GLY A O 1
ATOM 967 N N . VAL A 1 124 ? 1.950 -1.999 2.356 1.00 88.44 124 VAL A N 1
ATOM 968 C CA . VAL A 1 124 ? 0.727 -1.182 2.416 1.00 88.44 124 VAL A CA 1
ATOM 969 C C . VAL A 1 124 ? -0.530 -2.039 2.246 1.00 88.44 124 VAL A C 1
ATOM 971 O O . VAL A 1 124 ? -1.529 -1.795 2.919 1.00 88.44 124 VAL A O 1
ATOM 974 N N . LEU A 1 125 ? -0.481 -3.087 1.420 1.00 93.25 125 LEU A N 1
ATOM 975 C CA . LEU A 1 125 ? -1.586 -4.033 1.261 1.00 93.25 125 LEU A CA 1
ATOM 976 C C . LEU A 1 125 ? -1.853 -4.779 2.569 1.00 93.25 125 LEU A C 1
ATOM 978 O O . LEU A 1 125 ? -3.005 -4.930 2.965 1.00 93.25 125 LEU A O 1
ATOM 982 N N . HIS A 1 126 ? -0.797 -5.203 3.263 1.00 87.56 126 HIS A N 1
ATOM 983 C CA . HIS A 1 126 ? -0.918 -5.837 4.570 1.00 87.56 126 HIS A CA 1
ATOM 984 C C . HIS A 1 126 ? -1.578 -4.903 5.597 1.00 87.56 126 HIS A C 1
ATOM 986 O O . HIS A 1 126 ? -2.512 -5.315 6.284 1.00 87.56 126 HIS A O 1
ATOM 992 N N . LEU A 1 127 ? -1.165 -3.630 5.651 1.00 86.50 127 LEU A N 1
ATOM 993 C CA . LEU A 1 127 ? -1.809 -2.626 6.508 1.00 86.50 127 LEU A CA 1
ATOM 994 C C . LEU A 1 127 ? -3.285 -2.435 6.147 1.00 86.50 127 LEU A C 1
ATOM 996 O O . LEU A 1 127 ? -4.139 -2.439 7.030 1.00 86.50 127 LEU A O 1
ATOM 1000 N N . PHE A 1 128 ? -3.599 -2.322 4.858 1.00 87.12 128 PHE A N 1
ATOM 1001 C CA . PHE A 1 128 ? -4.972 -2.174 4.385 1.00 87.12 128 PHE A CA 1
ATOM 1002 C C . PHE A 1 128 ? -5.851 -3.364 4.794 1.00 87.12 128 PHE A C 1
ATOM 1004 O O . PHE A 1 128 ? -6.942 -3.166 5.322 1.00 87.12 128 PHE A O 1
ATOM 1011 N N . VAL A 1 129 ? -5.357 -4.596 4.639 1.00 88.50 129 VAL A N 1
ATOM 1012 C CA . VAL A 1 129 ? -6.067 -5.814 5.064 1.00 88.50 129 VAL A CA 1
ATOM 1013 C C . VAL A 1 129 ? -6.323 -5.816 6.571 1.00 88.50 129 VAL A C 1
ATOM 1015 O O . VAL A 1 129 ? -7.437 -6.126 6.990 1.00 88.50 129 VAL A O 1
ATOM 1018 N N . ILE A 1 130 ? -5.339 -5.427 7.387 1.00 82.19 130 ILE A N 1
ATOM 1019 C CA . ILE A 1 130 ? -5.524 -5.311 8.842 1.00 82.19 130 ILE A CA 1
ATOM 1020 C C . ILE A 1 130 ? -6.634 -4.307 9.167 1.00 82.19 130 ILE A C 1
ATOM 1022 O O . ILE A 1 130 ? -7.522 -4.616 9.960 1.00 82.19 130 ILE A O 1
ATOM 1026 N N . GLN A 1 131 ? -6.631 -3.132 8.534 1.00 84.06 131 GLN A N 1
ATOM 1027 C CA . GLN A 1 131 ? -7.652 -2.114 8.786 1.00 84.06 131 GLN A CA 1
ATOM 1028 C C . GLN A 1 131 ? -9.052 -2.587 8.361 1.00 84.06 131 GLN A C 1
ATOM 1030 O O . GLN A 1 131 ? -10.019 -2.364 9.088 1.00 84.06 131 GLN A O 1
ATOM 1035 N N . LEU A 1 132 ? -9.169 -3.312 7.242 1.00 86.06 132 LEU A N 1
ATOM 1036 C CA . LEU A 1 132 ? -10.432 -3.922 6.815 1.00 86.06 132 LEU A CA 1
ATOM 1037 C C . LEU A 1 132 ? -10.950 -4.957 7.819 1.00 86.06 132 LEU A C 1
ATOM 1039 O O . LEU A 1 132 ? -12.149 -4.992 8.101 1.00 86.06 132 LEU A O 1
ATOM 1043 N N . ILE A 1 133 ? -10.067 -5.802 8.354 1.00 84.06 133 ILE A N 1
ATOM 1044 C CA . ILE A 1 133 ? -10.424 -6.795 9.374 1.00 84.06 133 ILE A CA 1
ATOM 1045 C C . ILE A 1 133 ? -10.892 -6.078 10.641 1.00 84.06 133 ILE A C 1
ATOM 1047 O O . ILE A 1 133 ? -11.980 -6.369 11.128 1.00 84.06 133 ILE A O 1
ATOM 1051 N N . ASN A 1 134 ? -10.133 -5.098 11.126 1.00 79.75 134 ASN A N 1
ATOM 1052 C CA . ASN A 1 134 ? -10.471 -4.323 12.319 1.00 79.75 134 ASN A CA 1
ATOM 1053 C C . ASN A 1 134 ? -11.864 -3.675 12.210 1.00 79.75 134 ASN A C 1
ATOM 1055 O O . ASN A 1 134 ? -12.705 -3.879 13.085 1.00 79.75 134 ASN A O 1
ATOM 1059 N N . VAL A 1 135 ? -12.166 -3.012 11.086 1.00 83.12 135 VAL A N 1
ATOM 1060 C CA . VAL A 1 135 ? -13.508 -2.454 10.814 1.00 83.12 135 VAL A CA 1
ATOM 1061 C C . VAL A 1 135 ? -14.574 -3.550 10.756 1.00 83.12 135 VAL A C 1
ATOM 1063 O O . VAL A 1 135 ? -15.660 -3.399 11.310 1.00 83.12 135 VAL A O 1
ATOM 1066 N N . SER A 1 136 ? -14.265 -4.692 10.138 1.00 83.75 136 SER A N 1
ATOM 1067 C CA . SER A 1 136 ? -15.214 -5.804 9.997 1.00 83.75 136 SER A CA 1
ATOM 1068 C C . SER A 1 136 ? -15.629 -6.421 11.331 1.00 83.75 136 SER A C 1
ATOM 1070 O O . SER A 1 136 ? -16.767 -6.871 11.448 1.00 83.75 136 SER A O 1
ATOM 1072 N N . TYR A 1 137 ? -14.743 -6.431 12.328 1.00 77.81 137 TYR A N 1
ATOM 1073 C CA . TYR A 1 137 ? -15.039 -6.908 13.683 1.00 77.81 137 TYR A CA 1
ATOM 1074 C C . TYR A 1 137 ? -15.481 -5.787 14.637 1.00 77.81 137 TYR A C 1
ATOM 1076 O O . TYR A 1 137 ? -15.758 -6.071 15.800 1.00 77.81 137 TYR A O 1
ATOM 1084 N N . ASN A 1 138 ? -15.589 -4.544 14.146 1.00 77.19 138 ASN A N 1
ATOM 1085 C CA . ASN A 1 138 ? -15.844 -3.347 14.950 1.00 77.19 138 ASN A CA 1
ATOM 1086 C C . ASN A 1 138 ? -14.840 -3.198 16.110 1.00 77.19 138 ASN A C 1
ATOM 1088 O O . ASN A 1 138 ? -15.212 -2.916 17.246 1.00 77.19 138 ASN A O 1
ATOM 1092 N N . VAL A 1 139 ? -13.563 -3.470 15.828 1.00 71.94 139 VAL A N 1
ATOM 1093 C CA . VAL A 1 139 ? -12.464 -3.386 16.793 1.00 71.94 139 VAL A CA 1
ATOM 1094 C C . VAL A 1 139 ? -11.531 -2.266 16.364 1.00 71.94 139 VAL A C 1
ATOM 1096 O O . VAL A 1 139 ? -11.002 -2.276 15.254 1.00 71.94 139 VAL A O 1
ATOM 1099 N N . THR A 1 140 ? -11.284 -1.309 17.252 1.00 71.00 140 THR A N 1
ATOM 1100 C CA . THR A 1 140 ? -10.266 -0.281 17.012 1.00 71.00 140 THR A CA 1
ATOM 1101 C C . THR A 1 140 ? -8.863 -0.840 17.250 1.00 71.00 140 THR A C 1
ATOM 1103 O O . THR A 1 140 ? -8.655 -1.753 18.050 1.00 71.00 140 THR A O 1
ATOM 1106 N N . GLU A 1 141 ? -7.846 -0.266 16.608 1.00 66.31 141 GLU A N 1
ATOM 1107 C CA . GLU A 1 141 ? -6.458 -0.705 16.810 1.00 66.31 141 GLU A CA 1
ATOM 1108 C C . GLU A 1 141 ? -6.010 -0.584 18.276 1.00 66.31 141 GLU A C 1
ATOM 1110 O O . GLU A 1 141 ? -5.281 -1.436 18.793 1.00 66.31 141 GLU A O 1
ATOM 1115 N N . ARG A 1 142 ? -6.501 0.445 18.977 1.00 66.56 142 ARG A N 1
ATOM 1116 C CA . ARG A 1 142 ? -6.258 0.635 20.408 1.00 66.56 142 ARG A CA 1
ATOM 1117 C C . ARG A 1 142 ? -6.831 -0.520 21.226 1.00 66.56 142 ARG A C 1
ATOM 1119 O O . ARG A 1 142 ? -6.145 -1.040 22.104 1.00 66.56 142 ARG A O 1
ATOM 1126 N N . GLU A 1 143 ? -8.053 -0.949 20.929 1.00 69.44 143 GLU A N 1
ATOM 1127 C CA . GLU A 1 143 ? -8.687 -2.090 21.594 1.00 69.44 143 GLU A CA 1
ATOM 1128 C C . GLU A 1 143 ? -7.987 -3.406 21.259 1.00 69.44 143 GLU A C 1
ATOM 1130 O O . GLU A 1 143 ? -7.725 -4.192 22.168 1.00 69.44 143 GLU A O 1
ATOM 1135 N N . ALA A 1 144 ? -7.597 -3.622 19.999 1.00 69.00 144 ALA A N 1
ATOM 1136 C CA . ALA A 1 144 ? -6.823 -4.794 19.594 1.00 69.00 144 ALA A CA 1
ATOM 1137 C C . ALA A 1 144 ? -5.492 -4.872 20.361 1.00 69.00 144 ALA A C 1
ATOM 1139 O O . ALA A 1 144 ? -5.133 -5.922 20.899 1.00 69.00 144 ALA A O 1
ATOM 1140 N N . ARG A 1 145 ? -4.782 -3.745 20.492 1.00 69.19 145 ARG A N 1
ATOM 1141 C CA . ARG A 1 145 ? -3.521 -3.656 21.239 1.00 69.19 145 ARG A CA 1
ATOM 1142 C C . ARG A 1 145 ? -3.709 -3.903 22.735 1.00 69.19 145 ARG A C 1
ATOM 1144 O O . ARG A 1 145 ? -2.912 -4.624 23.338 1.00 69.19 145 ARG A O 1
ATOM 1151 N N . ILE A 1 146 ? -4.755 -3.337 23.341 1.00 70.81 146 ILE A N 1
ATOM 1152 C CA . ILE A 1 146 ? -5.084 -3.568 24.756 1.00 70.81 146 ILE A CA 1
ATOM 1153 C C . ILE A 1 146 ? -5.430 -5.044 24.984 1.00 70.81 146 ILE A C 1
ATOM 1155 O O . ILE A 1 146 ? -4.891 -5.657 25.906 1.00 70.81 146 ILE A O 1
ATOM 1159 N N . ALA A 1 147 ? -6.242 -5.643 24.112 1.00 73.31 147 ALA A N 1
ATOM 1160 C CA . ALA A 1 147 ? -6.634 -7.046 24.209 1.00 73.31 147 ALA A CA 1
ATOM 1161 C C . ALA A 1 147 ? -5.444 -8.006 24.031 1.00 73.31 147 ALA A C 1
ATOM 1163 O O . ALA A 1 147 ? -5.362 -9.041 24.699 1.00 73.31 147 ALA A O 1
ATOM 1164 N N . LEU A 1 148 ? -4.474 -7.650 23.179 1.00 72.56 148 LEU A N 1
ATOM 1165 C CA . LEU A 1 148 ? -3.210 -8.378 23.051 1.00 72.56 148 LEU A CA 1
ATOM 1166 C C . LEU A 1 148 ? -2.348 -8.271 24.315 1.00 72.56 148 LEU A C 1
ATOM 1168 O O . LEU A 1 148 ? -1.845 -9.293 24.783 1.00 72.56 148 LEU A O 1
ATOM 1172 N N . ARG A 1 149 ? -2.199 -7.065 24.888 1.00 76.94 149 ARG A N 1
ATOM 1173 C CA . ARG A 1 149 ? -1.433 -6.849 26.132 1.00 76.94 149 ARG A CA 1
ATOM 1174 C C . ARG A 1 149 ? -2.046 -7.598 27.314 1.00 76.94 149 ARG A C 1
ATOM 1176 O O . ARG A 1 149 ? -1.319 -8.185 28.107 1.00 76.94 149 ARG A O 1
ATOM 1183 N N . GLN A 1 150 ? -3.373 -7.618 27.405 1.00 78.81 150 GLN A N 1
ATOM 1184 C CA . GLN A 1 150 ? -4.106 -8.289 28.481 1.00 78.81 150 GLN A CA 1
ATOM 1185 C C . GLN A 1 150 ? -4.316 -9.794 28.240 1.00 78.81 150 GLN A C 1
ATOM 1187 O O . GLN A 1 150 ? -4.884 -10.466 29.096 1.00 78.81 150 GLN A O 1
ATOM 1192 N N . LYS A 1 151 ? -3.857 -10.345 27.102 1.00 70.88 151 LYS A N 1
ATOM 1193 C CA . LYS A 1 151 ? -4.095 -11.742 26.676 1.00 70.88 151 LYS A CA 1
ATOM 1194 C C . LYS A 1 151 ? -5.580 -12.149 26.666 1.00 70.88 151 LYS A C 1
ATOM 1196 O O . LYS A 1 151 ? -5.896 -13.332 26.751 1.00 70.88 151 LYS A O 1
ATOM 1201 N N . THR A 1 152 ? -6.487 -11.185 26.539 1.00 72.81 152 THR A N 1
ATOM 1202 C CA . THR A 1 152 ? -7.942 -11.401 26.471 1.00 72.81 152 THR A CA 1
ATOM 1203 C C . THR A 1 152 ? -8.433 -11.616 25.036 1.00 72.81 152 THR A C 1
ATOM 1205 O O . THR A 1 152 ? -9.563 -12.047 24.826 1.00 72.81 152 THR A O 1
ATOM 1208 N N . ALA A 1 153 ? -7.575 -11.361 24.043 1.00 68.19 153 ALA A N 1
ATOM 1209 C CA . ALA A 1 153 ? -7.852 -11.541 22.622 1.00 68.19 153 ALA A CA 1
ATOM 1210 C C . ALA A 1 153 ? -7.912 -13.016 22.185 1.00 68.19 153 ALA A C 1
ATOM 1212 O O . ALA A 1 153 ? -6.963 -13.778 22.404 1.00 68.19 153 ALA A O 1
ATOM 1213 N N . ARG A 1 154 ? -8.959 -13.390 21.437 1.00 72.56 154 ARG A N 1
ATOM 1214 C CA . ARG A 1 154 ? -8.951 -14.617 20.628 1.00 72.56 154 ARG A CA 1
ATOM 1215 C C . ARG A 1 154 ? -8.231 -14.348 19.310 1.00 72.56 154 ARG A C 1
ATOM 1217 O O . ARG A 1 154 ? -8.611 -13.457 18.556 1.00 72.56 154 ARG A O 1
ATOM 1224 N N . LYS A 1 155 ? -7.174 -15.119 19.047 1.00 74.81 155 LYS A N 1
ATOM 1225 C CA . LYS A 1 155 ? -6.363 -15.018 17.827 1.00 74.81 155 LYS A CA 1
ATOM 1226 C C . LYS A 1 155 ? -6.818 -16.058 16.809 1.00 74.81 155 LYS A C 1
ATOM 1228 O O . LYS A 1 155 ? -6.817 -17.248 17.117 1.00 74.81 155 LYS A O 1
ATOM 1233 N N . TYR A 1 156 ? -7.118 -15.626 15.591 1.00 70.69 156 TYR A N 1
ATOM 1234 C CA . TYR A 1 156 ? -7.380 -16.503 14.446 1.00 70.69 156 TYR A CA 1
ATOM 1235 C C . TYR A 1 156 ? -6.391 -16.201 13.309 1.00 70.69 156 TYR A C 1
ATOM 1237 O O . TYR A 1 156 ? -5.750 -15.149 13.309 1.00 70.69 156 TYR A O 1
ATOM 1245 N N . LEU A 1 157 ? -6.227 -17.140 12.364 1.00 67.62 157 LEU A N 1
ATOM 1246 C CA . LEU A 1 157 ? -5.324 -17.002 11.204 1.00 67.62 157 LEU A CA 1
ATOM 1247 C C . LEU A 1 157 ? -3.900 -16.552 11.599 1.00 67.62 157 LEU A C 1
ATOM 1249 O O . LEU A 1 157 ? -3.458 -15.467 11.245 1.00 67.62 157 LEU A O 1
ATOM 1253 N N . TRP A 1 158 ? -3.192 -17.363 12.397 1.00 68.56 158 TRP A N 1
ATOM 1254 C CA . TRP A 1 158 ? -1.824 -17.057 12.871 1.00 68.56 158 TRP A CA 1
ATOM 1255 C C . TRP A 1 158 ? -1.669 -15.699 13.592 1.00 68.56 158 TRP A C 1
ATOM 1257 O O . TRP A 1 158 ? -0.569 -15.172 13.716 1.00 68.56 158 TRP A O 1
ATOM 1267 N N . GLY A 1 159 ? -2.760 -15.151 14.137 1.00 67.06 159 GLY A N 1
ATOM 1268 C CA . GLY A 1 159 ? -2.753 -13.862 14.833 1.00 67.06 159 GLY A CA 1
ATOM 1269 C C . GLY A 1 159 ? -3.084 -12.663 13.947 1.00 67.06 159 GLY A C 1
ATOM 1270 O O . GLY A 1 159 ? -3.016 -11.543 14.440 1.00 67.06 159 GLY A O 1
ATOM 1271 N N . LEU A 1 160 ? -3.475 -12.892 12.689 1.00 67.00 160 LEU A N 1
ATOM 1272 C CA . LEU A 1 160 ? -3.960 -11.856 11.774 1.00 67.00 160 LEU A CA 1
ATOM 1273 C C . LEU A 1 160 ? -5.331 -11.303 12.190 1.00 67.00 160 LEU A C 1
ATOM 1275 O O . LEU A 1 160 ? -5.627 -10.139 11.949 1.00 67.00 160 LEU A O 1
ATOM 1279 N N . ILE A 1 161 ? -6.170 -12.134 12.813 1.00 73.31 161 ILE A N 1
ATOM 1280 C CA . ILE A 1 161 ? -7.499 -11.739 13.287 1.00 73.31 161 ILE A CA 1
ATOM 1281 C C . ILE A 1 161 ? -7.493 -11.729 14.812 1.00 73.31 161 ILE A C 1
ATOM 1283 O O . ILE A 1 161 ? -7.159 -12.736 15.445 1.00 73.31 161 ILE A O 1
ATOM 1287 N N . ILE A 1 162 ? -7.897 -10.597 15.383 1.00 69.19 162 ILE A N 1
ATOM 1288 C CA . ILE A 1 162 ? -8.049 -10.389 16.821 1.00 69.19 162 ILE A CA 1
ATOM 1289 C C . ILE A 1 162 ? -9.527 -10.135 17.088 1.00 69.19 162 ILE A C 1
ATOM 1291 O O . ILE A 1 162 ? -10.044 -9.074 16.753 1.00 69.19 162 ILE A O 1
ATOM 1295 N N . ASP A 1 163 ? -10.199 -11.119 17.680 1.00 70.62 163 ASP A N 1
ATOM 1296 C CA . ASP A 1 163 ? -11.596 -10.984 18.081 1.00 70.62 163 ASP A CA 1
ATOM 1297 C C . ASP A 1 163 ? -11.686 -10.754 19.594 1.00 70.62 163 ASP A C 1
ATOM 1299 O O . ASP A 1 163 ? -11.193 -11.556 20.400 1.00 70.62 163 ASP A O 1
ATOM 1303 N N . THR A 1 164 ? -12.308 -9.639 19.977 1.00 67.38 164 THR A N 1
ATOM 1304 C CA . THR A 1 164 ? -12.641 -9.311 21.370 1.00 67.38 164 THR A CA 1
ATOM 1305 C C . THR A 1 164 ? -14.031 -9.827 21.753 1.00 67.38 164 THR A C 1
ATOM 1307 O O . THR A 1 164 ? -14.303 -10.001 22.938 1.00 67.38 164 THR A O 1
ATOM 1310 N N . GLY A 1 165 ? -14.902 -10.129 20.781 1.00 65.19 165 GLY A N 1
ATOM 1311 C CA . GLY A 1 165 ? -16.240 -10.693 20.981 1.00 65.19 165 GLY A CA 1
ATOM 1312 C C . GLY A 1 165 ? -17.258 -9.775 21.670 1.00 65.19 165 GLY A C 1
ATOM 1313 O O . GLY A 1 165 ? -18.357 -10.236 21.966 1.00 65.19 165 GLY A O 1
ATOM 1314 N N . LEU A 1 166 ? -16.912 -8.511 21.948 1.00 65.56 166 LEU A N 1
ATOM 1315 C CA . LEU A 1 166 ? -17.745 -7.584 22.730 1.00 65.56 166 LEU A CA 1
ATOM 1316 C C . LEU A 1 166 ? -18.681 -6.722 21.869 1.00 65.56 166 LEU A C 1
ATOM 1318 O O . LEU A 1 166 ? -19.806 -6.459 22.284 1.00 65.56 166 LEU A O 1
ATOM 1322 N N . TYR A 1 167 ? -18.238 -6.312 20.676 1.00 66.56 167 TYR A N 1
ATOM 1323 C CA . TYR A 1 167 ? -18.944 -5.333 19.830 1.00 66.56 167 TYR A CA 1
ATOM 1324 C C . TYR A 1 167 ? -19.320 -5.859 18.436 1.00 66.56 167 TYR A C 1
ATOM 1326 O O . TYR A 1 167 ? -19.793 -5.102 17.590 1.00 66.56 167 TYR A O 1
ATOM 1334 N N . ASN A 1 168 ? -19.107 -7.151 18.168 1.00 68.88 168 ASN A N 1
ATOM 1335 C CA . ASN A 1 168 ? -19.338 -7.719 16.845 1.00 68.88 168 ASN A CA 1
ATOM 1336 C C . ASN A 1 168 ? -20.835 -7.996 16.615 1.00 68.88 168 ASN A C 1
ATOM 1338 O O . ASN A 1 168 ? -21.362 -9.015 17.061 1.00 68.88 168 ASN A O 1
ATOM 1342 N N . LEU A 1 169 ? -21.510 -7.100 15.889 1.00 74.31 169 LEU A N 1
ATOM 1343 C CA . LEU A 1 169 ? -22.933 -7.206 15.531 1.00 74.31 169 LEU A CA 1
ATOM 1344 C C . LEU A 1 169 ? -23.147 -7.780 14.113 1.00 74.31 169 LEU A C 1
ATOM 1346 O O . LEU A 1 169 ? -24.270 -7.808 13.606 1.00 74.31 169 LEU A O 1
ATOM 1350 N N . GLY A 1 170 ? -22.074 -8.270 13.480 1.00 79.31 170 GLY A N 1
ATOM 1351 C CA . GLY A 1 170 ? -22.058 -8.831 12.128 1.00 79.31 170 GLY A CA 1
ATOM 1352 C C . GLY A 1 170 ? -21.505 -7.866 11.073 1.00 79.31 170 GLY A C 1
ATOM 1353 O O . GLY A 1 170 ? -21.648 -6.650 11.179 1.00 79.31 170 GLY A O 1
ATOM 1354 N N . PHE A 1 171 ? -20.904 -8.423 10.013 1.00 80.19 171 PHE A N 1
ATOM 1355 C CA . PHE A 1 171 ? -20.154 -7.681 8.985 1.00 80.19 171 PHE A CA 1
ATOM 1356 C C . PHE A 1 171 ? -20.912 -6.457 8.447 1.00 80.19 171 PHE A C 1
ATOM 1358 O O . PHE A 1 171 ? -20.456 -5.328 8.594 1.00 80.19 171 PHE A O 1
ATOM 1365 N N . SER A 1 172 ? -22.110 -6.644 7.886 1.00 79.38 172 SER A N 1
ATOM 1366 C CA . SER A 1 172 ? -22.865 -5.540 7.277 1.00 79.38 172 SER A CA 1
ATOM 1367 C C . SER A 1 172 ? -23.306 -4.473 8.286 1.00 79.38 172 SER A C 1
ATOM 1369 O O . SER A 1 172 ? -23.449 -3.310 7.914 1.00 79.38 172 SER A O 1
ATOM 1371 N N . HIS A 1 173 ? -23.528 -4.848 9.550 1.00 83.19 173 HIS A N 1
ATOM 1372 C CA . HIS A 1 173 ? -23.896 -3.901 10.600 1.00 83.19 173 HIS A CA 1
ATOM 1373 C C . HIS A 1 173 ? -22.698 -3.037 10.994 1.00 83.19 173 HIS A C 1
ATOM 1375 O O . HIS A 1 173 ? -22.795 -1.813 10.956 1.00 83.19 173 HIS A O 1
ATOM 1381 N N . ASN A 1 174 ? -21.565 -3.680 11.281 1.00 83.69 174 ASN A N 1
ATOM 1382 C CA . ASN A 1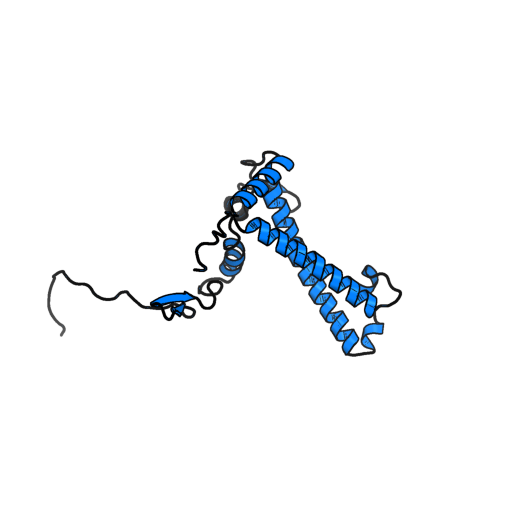 174 ? -20.321 -3.028 11.687 1.00 83.69 174 ASN A CA 1
ATOM 1383 C C . ASN A 1 174 ? -19.845 -2.033 10.614 1.00 83.69 174 ASN A C 1
ATOM 1385 O O . ASN A 1 174 ? -19.507 -0.890 10.910 1.00 83.69 174 ASN A O 1
ATOM 1389 N N . TRP A 1 175 ? -19.916 -2.431 9.340 1.00 81.44 175 TRP A N 1
ATOM 1390 C CA . TRP A 1 175 ? -19.572 -1.561 8.213 1.00 81.44 175 TRP A CA 1
ATOM 1391 C C . TRP A 1 175 ? -20.529 -0.379 8.051 1.00 81.44 175 TRP A C 1
ATOM 1393 O O . TRP A 1 175 ? -20.091 0.733 7.754 1.00 81.44 175 TRP A O 1
ATOM 1403 N N . ARG A 1 176 ? -21.835 -0.589 8.253 1.00 81.88 176 ARG A N 1
ATOM 1404 C CA . ARG A 1 176 ? -22.814 0.503 8.196 1.00 81.88 176 ARG A CA 1
ATOM 1405 C C . ARG A 1 176 ? -22.584 1.500 9.326 1.00 81.88 176 ARG A C 1
ATOM 1407 O O . ARG A 1 176 ? -22.583 2.693 9.059 1.00 81.88 176 ARG A O 1
ATOM 1414 N N . GLU A 1 177 ? -22.364 1.020 10.545 1.00 81.50 177 GLU A N 1
ATOM 1415 C CA . GLU A 1 177 ? -22.060 1.847 11.715 1.00 81.50 177 GLU A CA 1
ATOM 1416 C C . GLU A 1 177 ? -20.809 2.705 11.473 1.00 81.50 177 GLU A C 1
ATOM 1418 O O . GLU A 1 177 ? -20.871 3.934 11.561 1.00 81.50 177 GLU A O 1
ATOM 1423 N N . PHE A 1 178 ? -19.726 2.079 11.008 1.00 79.44 178 PHE A N 1
ATOM 1424 C CA . PHE A 1 178 ? -18.490 2.759 10.629 1.00 79.44 178 PHE A CA 1
ATOM 1425 C C . PHE A 1 178 ? -18.707 3.854 9.565 1.00 79.44 178 PHE A C 1
ATOM 1427 O O . PHE A 1 178 ? -18.290 5.003 9.739 1.00 79.44 178 PHE A O 1
ATOM 1434 N N . LEU A 1 179 ? -19.420 3.537 8.478 1.00 77.38 179 LEU A N 1
ATOM 1435 C CA . LEU A 1 179 ? -19.711 4.504 7.416 1.00 77.38 179 LEU A CA 1
ATOM 1436 C C . LEU A 1 179 ? -20.604 5.649 7.914 1.00 77.38 179 LEU A C 1
ATOM 1438 O O . LEU A 1 179 ? -20.335 6.806 7.593 1.00 77.38 179 LEU A O 1
ATOM 1442 N N . THR A 1 180 ? -21.620 5.370 8.735 1.00 77.00 180 THR A N 1
ATOM 1443 C CA . THR A 1 180 ? -22.501 6.411 9.295 1.00 77.00 180 THR A CA 1
ATOM 1444 C C . THR A 1 180 ? -21.768 7.367 10.235 1.00 77.00 180 THR A C 1
ATOM 1446 O O . THR A 1 180 ? -22.045 8.570 10.225 1.00 77.00 180 THR A O 1
ATOM 1449 N N . MET A 1 181 ? -20.785 6.867 10.989 1.00 69.00 181 MET A N 1
ATOM 1450 C CA . MET A 1 181 ? -19.913 7.704 11.811 1.00 69.00 181 MET A CA 1
ATOM 1451 C C . MET A 1 181 ? -19.038 8.620 10.952 1.00 69.00 181 MET A C 1
ATOM 1453 O O . MET A 1 181 ? -18.909 9.799 11.276 1.00 69.00 181 MET A O 1
ATOM 1457 N N . SER A 1 182 ? -18.513 8.129 9.823 1.00 62.59 182 SER A N 1
ATOM 1458 C CA . SER A 1 182 ? -17.726 8.959 8.899 1.00 62.59 182 SER A CA 1
ATOM 1459 C C . SER A 1 182 ? -18.549 10.086 8.267 1.00 62.59 182 SER A C 1
ATOM 1461 O O . SER A 1 182 ? -18.097 11.224 8.234 1.00 62.59 182 SER A O 1
ATOM 1463 N N . VAL A 1 183 ? -19.788 9.806 7.845 1.00 63.88 183 VAL A N 1
ATOM 1464 C CA . VAL A 1 183 ? -20.686 10.808 7.242 1.00 63.88 183 VAL A CA 1
ATOM 1465 C C . VAL A 1 183 ? -21.049 11.900 8.248 1.00 63.88 183 VAL A C 1
ATOM 1467 O O . VAL A 1 183 ? -21.090 13.073 7.896 1.00 63.88 183 VAL A O 1
ATOM 1470 N N . SER A 1 184 ? -21.256 11.529 9.513 1.00 59.59 184 SER A N 1
ATOM 1471 C CA . SER A 1 184 ? -21.564 12.486 10.584 1.00 59.59 184 SER A CA 1
ATOM 1472 C C . SER A 1 184 ? -20.350 13.338 10.982 1.00 59.59 184 SER A C 1
ATOM 1474 O O . SER A 1 184 ? -20.512 14.456 11.465 1.00 59.59 184 SER A O 1
ATOM 1476 N N . ALA A 1 185 ? -19.136 12.818 10.773 1.00 51.28 185 ALA A N 1
ATOM 1477 C CA . ALA A 1 185 ? -17.874 13.501 11.045 1.00 51.28 185 ALA A CA 1
ATOM 1478 C C . ALA A 1 185 ? -17.411 14.446 9.921 1.00 51.28 185 ALA A C 1
ATOM 1480 O O . ALA A 1 185 ? -16.465 15.200 10.136 1.00 51.28 185 ALA A O 1
ATOM 1481 N N . PHE A 1 186 ? -18.080 14.449 8.763 1.00 47.97 186 PHE A N 1
ATOM 1482 C CA . PHE A 1 186 ? -18.019 15.540 7.789 1.00 47.97 186 PHE A CA 1
ATOM 1483 C C . PHE A 1 186 ? -19.140 16.540 8.110 1.00 47.97 186 PHE A C 1
ATOM 1485 O O . PHE A 1 186 ? -20.219 16.458 7.518 1.00 47.97 186 PHE A O 1
ATOM 1492 N N . PRO A 1 187 ? -18.954 17.491 9.047 1.00 42.31 187 PRO A N 1
ATOM 1493 C CA . PRO A 1 187 ? -19.927 18.547 9.200 1.00 42.31 187 PRO A CA 1
ATOM 1494 C C . PRO A 1 187 ? -19.935 19.355 7.906 1.00 42.31 187 PRO A C 1
ATOM 1496 O O . PRO A 1 187 ? -18.918 19.889 7.463 1.00 42.31 187 PRO A O 1
ATOM 1499 N N . SER A 1 188 ? -21.120 19.477 7.325 1.00 40.56 188 SER A N 1
ATOM 1500 C CA . SER A 1 188 ? -21.530 20.556 6.438 1.00 40.56 188 SER A CA 1
ATOM 1501 C C . SER A 1 188 ? -21.363 21.907 7.148 1.00 40.56 188 SER A C 1
ATOM 1503 O O . SER A 1 188 ? -22.328 22.538 7.566 1.00 40.56 188 SER A O 1
ATOM 1505 N N . LYS A 1 189 ? -20.111 22.322 7.338 1.00 39.97 189 LYS A N 1
ATOM 1506 C CA . LYS A 1 189 ? -19.680 23.655 7.754 1.00 39.97 189 LYS A CA 1
ATOM 1507 C C . LYS A 1 189 ? -18.501 24.082 6.885 1.00 39.97 189 LYS A C 1
ATOM 1509 O O . LYS A 1 189 ? -17.437 24.438 7.366 1.00 39.97 189 LYS A O 1
ATOM 1514 N N . LEU A 1 190 ? -18.723 24.068 5.575 1.00 42.97 190 LEU A N 1
ATOM 1515 C CA . LEU A 1 190 ? -18.263 25.190 4.770 1.00 42.97 190 LEU A CA 1
ATOM 1516 C C . LEU A 1 190 ? -19.405 26.215 4.822 1.00 42.97 190 LEU A C 1
ATOM 1518 O O . LEU A 1 190 ? -20.170 26.354 3.871 1.00 42.97 190 LEU A O 1
ATOM 1522 N N . SER A 1 191 ? -19.623 26.826 5.993 1.00 38.19 191 SER A N 1
ATOM 1523 C CA . SER A 1 191 ? -20.470 28.013 6.061 1.00 38.19 191 SER A CA 1
ATOM 1524 C C . SER A 1 191 ? -19.725 29.092 5.295 1.00 38.19 191 SER A C 1
ATOM 1526 O O . SER A 1 191 ? -18.637 29.515 5.674 1.00 38.19 191 SER A O 1
ATOM 1528 N N . LEU A 1 192 ? -20.308 29.457 4.164 1.00 44.03 192 LEU A N 1
ATOM 1529 C CA . LEU A 1 192 ? -19.915 30.520 3.258 1.00 44.03 192 LEU A CA 1
ATOM 1530 C C . LEU A 1 192 ? -20.107 31.897 3.934 1.00 44.03 192 LEU A C 1
ATOM 1532 O O . LEU A 1 192 ? -20.837 32.735 3.422 1.00 44.03 192 LEU A O 1
ATOM 1536 N N . GLU A 1 193 ? -19.531 32.095 5.120 1.00 47.12 193 GLU A N 1
ATOM 1537 C CA . GLU A 1 193 ? -19.666 33.320 5.923 1.00 47.12 193 GLU A CA 1
ATOM 1538 C C . GLU A 1 193 ? -18.308 33.927 6.323 1.00 47.12 193 GLU A C 1
ATOM 1540 O O . GLU A 1 193 ? -18.284 35.055 6.795 1.00 47.12 193 GLU A O 1
ATOM 1545 N N . ASP A 1 194 ? -17.177 33.270 6.027 1.00 41.88 194 ASP A N 1
ATOM 1546 C CA . ASP A 1 194 ? -15.829 33.780 6.353 1.00 41.88 194 ASP A CA 1
ATOM 1547 C C . ASP A 1 194 ? -15.089 34.424 5.151 1.00 41.88 194 ASP A C 1
ATOM 1549 O O . ASP A 1 194 ? -13.866 34.553 5.163 1.00 41.88 194 ASP A O 1
ATOM 1553 N N . VAL A 1 195 ? -15.803 34.807 4.080 1.00 50.59 195 VAL A N 1
ATOM 1554 C CA . VAL A 1 195 ? -15.216 35.446 2.871 1.00 50.59 195 VAL A CA 1
ATOM 1555 C C . VAL A 1 195 ? -15.806 36.840 2.599 1.00 50.59 195 VAL A C 1
ATOM 1557 O O . VAL A 1 195 ? -15.869 37.282 1.454 1.00 50.59 195 VAL A O 1
ATOM 1560 N N . VAL A 1 196 ? -16.240 37.565 3.634 1.00 35.03 196 VAL A N 1
ATOM 1561 C CA . VAL A 1 196 ? -16.619 38.986 3.502 1.00 35.03 196 VAL A CA 1
ATOM 1562 C C . VAL A 1 196 ? -15.849 39.843 4.489 1.00 35.03 196 VAL A C 1
ATOM 1564 O O . VAL A 1 196 ? -15.853 39.498 5.688 1.00 35.03 196 VAL A O 1
#

Organism: Polypterus senegalus (NCBI:txid55291)

Foldseek 3Di:
DDDDDDDDDDDDDDPPDDAFPQWDQDPVRDIDGPDPLPDDPDDPVVSVVSVVVVCPLQCVVVVLVVLVVLLVVLVVLLCVLLCVLVPPDDSVVSLVDDVSLVVDPVSVVSSVVSNVSVVVSVVSVLVSLLSLLCLQLVHDPVRQVVCVVVVCWDADDNRSHTHNPPPGPGRVVSNVVSVVSNVVSPPPPPPVPPPD

Radius of gyration: 26.11 Å; chains: 1; bounding box: 54×56×82 Å